Protein AF-A0A5J6C2X4-F1 (afdb_monomer_lite)

InterPro domains:
  IPR000210 BTB/POZ domain [SM00225] (126-228)
  IPR003131 Potassium channel tetramerisation-type BTB domain [PF02214] (128-214)
  IPR006652 Kelch repeat type 1 [PF01344] (221-253)
  IPR006652 Kelch repeat type 1 [PF01344] (257-300)
  IPR006652 Kelch repeat type 1 [PF01344] (303-326)
  IPR006652 Kelch repeat type 1 [SM00612] (220-266)
  IPR006652 Kelch repeat type 1 [SM00612] (267-314)
  IPR011333 SKP1/BTB/POZ domain superfamily [G3DSA:3.30.710.10] (114-203)
  IPR011333 SKP1/BTB/POZ domain superfamily [SSF54695] (126-224)
  IPR015915 Kelch-type beta-propeller [G3DSA:2.120.10.80] (204-328)
  IPR015915 Kelch-type beta-propeller [SSF117281] (221-325)
  IPR045068 BTB/POZ domain-containing adapter for CUL3-mediated RhoA degradation protein 1-3 [PTHR11145] (123-216)

Sequence (328 aa):
TFINWLKKTQMNFIREKDKLFKDKKELEMERVRLYKELENRKNIEEQKLHDERKKLDIDISNGYKQIKKEKEEHRKRFDEERLRFLQEIDKIKLVLYLEKEKYYQEYKNFENDKKKIVDANIATETMIDINVGGAIFETSRHTLTQQKDSFIEKLLSGRHHVTRDKQGRIFLDRDSELFRIILNFLRNPLTIPIPKDLSESEALLKEAEFYGIKFLPFPLVFCIGGFDGVEYLNSMELLDISQQCWRMCTPMSTKKAYFGSAVLNNFLYVFGGNNYDYKALFETEVYDRLRDVWYVSSNLNIPRRNNCGVTSNGRIYCIGGYDGSSII

Radius of gyration: 47.33 Å; chains: 1; bounding box: 97×38×158 Å

Structure (mmCIF, N/CA/C/O backbone):
data_AF-A0A5J6C2X4-F1
#
_entry.id   AF-A0A5J6C2X4-F1
#
loop_
_atom_site.group_PDB
_atom_site.id
_atom_site.type_symbol
_atom_site.label_atom_id
_atom_site.label_alt_id
_atom_site.label_comp_id
_atom_site.label_asym_id
_atom_site.label_entity_id
_atom_site.label_seq_id
_atom_site.pdbx_PDB_ins_code
_atom_site.Cartn_x
_atom_site.Cartn_y
_atom_site.Cartn_z
_atom_site.occupancy
_atom_site.B_iso_or_equiv
_atom_site.auth_seq_id
_atom_site.auth_comp_id
_atom_site.auth_asym_id
_atom_site.auth_atom_id
_atom_site.pdbx_PDB_model_num
ATOM 1 N N . THR A 1 1 ? 58.493 6.123 -116.419 1.00 67.12 1 THR A N 1
ATOM 2 C CA . THR A 1 1 ? 58.871 4.737 -116.062 1.00 67.12 1 THR A CA 1
ATOM 3 C C . THR A 1 1 ? 58.608 4.498 -114.588 1.00 67.12 1 THR A C 1
ATOM 5 O O . THR A 1 1 ? 58.842 5.395 -113.784 1.00 67.12 1 THR A O 1
ATOM 8 N N . PHE A 1 2 ? 58.130 3.300 -114.237 1.00 67.38 2 PHE A N 1
ATOM 9 C CA . PHE A 1 2 ? 57.905 2.819 -112.861 1.00 67.38 2 PHE A CA 1
ATOM 10 C C . PHE A 1 2 ? 59.066 3.161 -111.900 1.00 67.38 2 PHE A C 1
ATOM 12 O O . PHE A 1 2 ? 58.844 3.550 -110.759 1.00 67.38 2 PHE A O 1
ATOM 19 N N . ILE A 1 3 ? 60.299 3.170 -112.416 1.00 71.38 3 ILE A N 1
ATOM 20 C CA . ILE A 1 3 ? 61.538 3.529 -111.709 1.00 71.38 3 ILE A CA 1
ATOM 21 C C . ILE A 1 3 ? 61.532 4.959 -111.126 1.00 71.38 3 ILE A C 1
ATOM 23 O O . ILE A 1 3 ? 61.992 5.157 -110.004 1.00 71.38 3 ILE A O 1
ATOM 27 N N . ASN A 1 4 ? 61.001 5.965 -111.834 1.00 70.31 4 ASN A N 1
ATOM 28 C CA . ASN A 1 4 ? 60.957 7.345 -111.316 1.00 70.31 4 ASN A CA 1
ATOM 29 C C . ASN A 1 4 ? 59.896 7.526 -110.222 1.00 70.31 4 ASN A C 1
ATOM 31 O O . ASN A 1 4 ? 60.120 8.278 -109.273 1.00 70.31 4 ASN A O 1
ATOM 35 N N . TRP A 1 5 ? 58.765 6.821 -110.325 1.00 79.00 5 TRP A N 1
ATOM 36 C CA . TRP A 1 5 ? 57.760 6.790 -109.261 1.00 79.00 5 TRP A CA 1
ATOM 37 C C . TRP A 1 5 ? 58.326 6.104 -108.011 1.00 79.00 5 TRP A C 1
ATOM 39 O O . TRP A 1 5 ? 58.256 6.672 -106.927 1.00 79.00 5 TRP A O 1
ATOM 49 N N . LEU A 1 6 ? 59.011 4.967 -108.178 1.00 76.94 6 LEU A N 1
ATOM 50 C CA . LEU A 1 6 ? 59.630 4.219 -107.081 1.00 76.94 6 LEU A CA 1
ATOM 51 C C . LEU A 1 6 ? 60.682 5.050 -106.322 1.00 76.94 6 LEU A C 1
ATOM 53 O O . LEU A 1 6 ? 60.666 5.082 -105.095 1.00 76.94 6 LEU A O 1
ATOM 57 N N . LYS A 1 7 ? 61.533 5.805 -107.035 1.00 77.25 7 LYS A N 1
ATOM 58 C CA . LYS A 1 7 ? 62.512 6.727 -106.424 1.00 77.25 7 LYS A CA 1
ATOM 59 C C . LYS A 1 7 ? 61.855 7.874 -105.649 1.00 77.25 7 LYS A C 1
ATOM 61 O O . LYS A 1 7 ? 62.322 8.225 -104.567 1.00 77.25 7 LYS A O 1
ATOM 66 N N . LYS A 1 8 ? 60.773 8.460 -106.176 1.00 80.44 8 LYS A N 1
ATOM 67 C CA . LYS A 1 8 ? 60.036 9.546 -105.503 1.00 80.44 8 LYS A CA 1
ATOM 68 C C . LYS A 1 8 ? 59.324 9.040 -104.246 1.00 80.44 8 LYS A C 1
ATOM 70 O O . LYS A 1 8 ? 59.396 9.686 -103.204 1.00 80.44 8 LYS A O 1
ATOM 75 N N . THR A 1 9 ? 58.707 7.865 -104.326 1.00 80.06 9 THR A N 1
ATOM 76 C CA . THR A 1 9 ? 58.068 7.194 -103.189 1.00 80.06 9 THR A CA 1
ATOM 77 C C . THR A 1 9 ? 59.098 6.813 -102.121 1.00 80.06 9 THR A C 1
ATOM 79 O O . THR A 1 9 ? 58.885 7.094 -100.946 1.00 80.06 9 THR A O 1
ATOM 82 N N . GLN A 1 10 ? 60.264 6.286 -102.511 1.00 82.06 10 GLN A N 1
ATOM 83 C CA . GLN A 1 10 ? 61.369 5.998 -101.590 1.00 82.06 10 GLN A CA 1
ATOM 84 C C . GLN A 1 10 ? 61.892 7.265 -100.892 1.00 82.06 10 GLN A C 1
ATOM 86 O O . GLN A 1 10 ? 62.099 7.251 -99.682 1.00 82.06 10 GLN A O 1
ATOM 91 N N . MET A 1 11 ? 62.060 8.380 -101.615 1.00 81.75 11 MET A N 1
ATOM 92 C CA . MET A 1 11 ? 62.446 9.656 -100.997 1.00 81.75 11 MET A CA 1
ATOM 93 C C . MET A 1 11 ? 61.382 10.206 -100.039 1.00 81.75 11 MET A C 1
ATOM 95 O O . MET A 1 11 ? 61.740 10.766 -99.004 1.00 81.75 11 MET A O 1
ATOM 99 N N . ASN A 1 12 ? 60.094 10.038 -100.348 1.00 84.62 12 ASN A N 1
ATOM 100 C CA . ASN A 1 12 ? 59.015 10.418 -99.436 1.00 84.62 12 ASN A CA 1
ATOM 101 C C . ASN A 1 12 ? 59.045 9.580 -98.153 1.00 84.62 12 ASN A C 1
ATOM 103 O O . ASN A 1 12 ? 59.009 10.160 -97.072 1.00 84.62 12 ASN A O 1
ATOM 107 N N . PHE A 1 13 ? 59.218 8.257 -98.255 1.00 86.19 13 PHE A N 1
ATOM 108 C CA . PHE A 1 13 ? 59.362 7.390 -97.082 1.00 86.19 13 PHE A CA 1
ATOM 109 C C . PHE A 1 13 ? 60.584 7.747 -96.231 1.00 86.19 13 PHE A C 1
ATOM 111 O O . PHE A 1 13 ? 60.502 7.716 -95.008 1.00 86.19 13 PHE A O 1
ATOM 118 N N . ILE A 1 14 ? 61.710 8.124 -96.847 1.00 84.38 14 ILE A N 1
ATOM 119 C CA . ILE A 1 14 ? 62.897 8.580 -96.107 1.00 84.38 14 ILE A CA 1
ATOM 120 C C . ILE A 1 14 ? 62.594 9.878 -95.346 1.00 84.38 14 ILE A C 1
ATOM 122 O O . ILE A 1 14 ? 62.869 9.952 -94.153 1.00 84.38 14 ILE A O 1
ATOM 126 N N . ARG A 1 15 ? 61.965 10.869 -95.992 1.00 84.62 15 ARG A N 1
ATOM 127 C CA . ARG A 1 15 ? 61.579 12.130 -95.330 1.00 84.62 15 ARG A CA 1
ATOM 128 C C . ARG A 1 15 ? 60.589 11.915 -94.191 1.00 84.62 15 ARG A C 1
ATOM 130 O O . ARG A 1 15 ? 60.702 12.559 -93.154 1.00 84.62 15 ARG A O 1
ATOM 137 N N . GLU A 1 16 ? 59.620 11.030 -94.385 1.00 88.56 16 GLU A N 1
ATOM 138 C CA . GLU A 1 16 ? 58.618 10.702 -93.374 1.00 88.56 16 GLU A CA 1
ATOM 139 C C . GLU A 1 16 ? 59.245 9.956 -92.192 1.00 88.56 16 GLU A C 1
ATOM 141 O O . GLU A 1 16 ? 58.986 10.299 -91.041 1.00 88.56 16 GLU A O 1
ATOM 146 N N . LYS A 1 17 ? 60.169 9.025 -92.462 1.00 88.56 17 LYS A N 1
ATOM 147 C CA . LYS A 1 17 ? 60.978 8.359 -91.436 1.00 88.56 17 LYS A CA 1
ATOM 148 C C . LYS A 1 17 ? 61.794 9.369 -90.625 1.00 88.56 17 LYS A C 1
ATOM 150 O O . LYS A 1 17 ? 61.779 9.314 -89.399 1.00 88.56 17 LYS A O 1
ATOM 155 N N . ASP A 1 18 ? 62.481 10.298 -91.286 1.00 88.75 18 ASP A N 1
ATOM 156 C CA . ASP A 1 18 ? 63.312 11.306 -90.615 1.00 88.75 18 ASP A CA 1
ATOM 157 C C . ASP A 1 18 ? 62.466 12.282 -89.781 1.00 88.75 18 ASP A C 1
ATOM 159 O O . ASP A 1 18 ? 62.856 12.646 -88.669 1.00 88.75 18 ASP A O 1
ATOM 163 N N . LYS A 1 19 ? 61.269 12.643 -90.267 1.00 92.06 19 LYS A N 1
ATOM 164 C CA . LYS A 1 19 ? 60.287 13.416 -89.496 1.00 92.06 19 LYS A CA 1
ATOM 165 C C . LYS A 1 19 ? 59.840 12.655 -88.245 1.00 92.06 19 LYS A C 1
ATOM 167 O O . LYS A 1 19 ? 59.931 13.200 -87.153 1.00 92.06 19 LYS A O 1
ATOM 172 N N . LEU A 1 20 ? 59.456 11.384 -88.378 1.00 91.31 20 LEU A N 1
ATOM 173 C CA . LEU A 1 20 ? 59.056 10.546 -87.242 1.00 91.31 20 LEU A CA 1
ATOM 174 C C . LEU A 1 20 ? 60.180 10.379 -86.207 1.00 91.31 20 LEU A C 1
ATOM 176 O O . LEU A 1 20 ? 59.912 10.371 -85.008 1.00 91.31 20 LEU A O 1
ATOM 180 N N . PHE A 1 21 ? 61.441 10.277 -86.639 1.00 91.44 21 PHE A N 1
ATOM 181 C CA . PHE A 1 21 ? 62.584 10.251 -85.721 1.00 91.44 21 PHE A CA 1
ATOM 182 C C . PHE A 1 21 ? 62.740 11.559 -84.942 1.00 91.44 21 PHE A C 1
ATOM 184 O O . PHE A 1 21 ? 63.044 11.523 -83.746 1.00 91.44 21 PHE A O 1
ATOM 191 N N . LYS A 1 22 ? 62.527 12.704 -85.598 1.00 91.38 22 LYS A N 1
ATOM 192 C CA . LYS A 1 22 ? 62.561 14.014 -84.944 1.00 91.38 22 LYS A CA 1
ATOM 193 C C . LYS A 1 22 ? 61.412 14.162 -83.943 1.00 91.38 22 LYS A C 1
ATOM 195 O O . LYS A 1 22 ? 61.678 14.479 -82.786 1.00 91.38 22 LYS A O 1
ATOM 200 N N . ASP A 1 23 ? 60.190 13.829 -84.353 1.00 92.56 23 ASP A N 1
ATOM 201 C CA . ASP A 1 23 ? 58.991 13.900 -83.510 1.00 92.56 23 ASP A CA 1
ATOM 202 C C . ASP A 1 23 ? 59.123 12.973 -82.286 1.00 92.56 23 ASP A C 1
ATOM 204 O O . ASP A 1 23 ? 58.846 13.376 -81.158 1.00 92.56 23 ASP A O 1
ATOM 208 N N . LYS A 1 24 ? 59.648 11.749 -82.465 1.00 92.69 24 LYS A N 1
ATOM 209 C CA . LYS A 1 24 ? 59.939 10.830 -81.351 1.00 92.69 24 LYS A CA 1
ATOM 210 C C . LYS A 1 24 ? 60.921 11.439 -80.348 1.00 92.69 24 LYS A C 1
ATOM 212 O O . LYS A 1 24 ? 60.721 11.307 -79.142 1.00 92.69 24 LYS A O 1
ATOM 217 N N . LYS A 1 25 ? 61.984 12.089 -80.831 1.00 92.88 25 LYS A N 1
ATOM 218 C CA . LYS A 1 25 ? 62.995 12.717 -79.970 1.00 92.88 25 LYS A CA 1
ATOM 219 C C . LYS A 1 25 ? 62.411 13.904 -79.199 1.00 92.88 25 LYS A C 1
ATOM 221 O O . LYS A 1 25 ? 62.726 14.073 -78.024 1.00 92.88 25 LYS A O 1
ATOM 226 N N . GLU A 1 26 ? 61.563 14.706 -79.838 1.00 92.25 26 GLU A N 1
ATOM 227 C CA . GLU A 1 26 ? 60.849 15.812 -79.187 1.00 92.25 26 GLU A CA 1
ATOM 228 C C . GLU A 1 26 ? 59.895 15.299 -78.101 1.00 92.25 26 GLU A C 1
ATOM 230 O O . GLU A 1 26 ? 59.978 15.759 -76.962 1.00 92.25 26 GLU A O 1
ATOM 235 N N . LEU A 1 27 ? 59.102 14.263 -78.395 1.00 93.50 27 LEU A N 1
ATOM 236 C CA . LEU A 1 27 ? 58.224 13.617 -77.415 1.00 93.50 27 LEU A CA 1
ATOM 237 C C . LEU A 1 27 ? 58.997 12.990 -76.246 1.00 93.50 27 LEU A C 1
ATOM 239 O O . LEU A 1 27 ? 58.546 13.056 -75.104 1.00 93.50 27 LEU A O 1
ATOM 243 N N . GLU A 1 28 ? 60.168 12.392 -76.485 1.00 92.81 28 GLU A N 1
ATOM 244 C CA . GLU A 1 28 ? 61.019 11.875 -75.405 1.00 92.81 28 GLU A CA 1
ATOM 245 C C . GLU A 1 28 ? 61.548 12.997 -74.502 1.00 92.81 28 GLU A C 1
ATOM 247 O O . GLU A 1 28 ? 61.537 12.843 -73.278 1.00 92.81 28 GLU A O 1
ATOM 252 N N . MET A 1 29 ? 61.964 14.133 -75.074 1.00 92.50 29 MET A N 1
ATOM 253 C CA . MET A 1 29 ? 62.395 15.303 -74.300 1.00 92.50 29 MET A CA 1
ATOM 254 C C . MET A 1 29 ? 61.241 15.904 -73.488 1.00 92.50 29 MET A C 1
ATOM 256 O O . MET A 1 29 ? 61.418 16.225 -72.310 1.00 92.50 29 MET A O 1
ATOM 260 N N . GLU A 1 30 ? 60.054 16.010 -74.082 1.00 93.56 30 GLU A N 1
ATOM 261 C CA . GLU A 1 30 ? 58.855 16.510 -73.409 1.00 93.56 30 GLU A CA 1
ATOM 262 C C . GLU A 1 30 ? 58.399 15.571 -72.287 1.00 93.56 30 GLU A C 1
ATOM 264 O O . GLU A 1 30 ? 58.134 16.023 -71.172 1.00 93.56 30 GLU A O 1
ATOM 269 N N . ARG A 1 31 ? 58.429 14.254 -72.521 1.00 93.81 31 ARG A N 1
ATOM 270 C CA . ARG A 1 31 ? 58.161 13.240 -71.495 1.00 93.81 31 ARG A CA 1
ATOM 271 C C . ARG A 1 31 ? 59.090 13.412 -70.293 1.00 93.81 31 ARG A C 1
ATOM 273 O O . ARG A 1 31 ? 58.616 13.449 -69.162 1.00 93.81 31 ARG A O 1
ATOM 280 N N . VAL A 1 32 ? 60.401 13.541 -70.518 1.00 94.19 32 VAL A N 1
ATOM 281 C CA . VAL A 1 32 ? 61.386 13.738 -69.434 1.00 94.19 32 VAL A CA 1
ATOM 282 C C . VAL A 1 32 ? 61.120 15.035 -68.667 1.00 94.19 32 VAL A C 1
ATOM 284 O O . VAL A 1 32 ? 61.192 15.048 -67.436 1.00 94.19 32 VAL A O 1
ATOM 287 N N . ARG A 1 33 ? 60.769 16.118 -69.369 1.00 94.81 33 ARG A N 1
ATOM 288 C CA . ARG A 1 33 ? 60.413 17.394 -68.740 1.00 94.81 33 ARG A CA 1
ATOM 289 C C . ARG A 1 33 ? 59.172 17.265 -67.853 1.00 94.81 33 ARG A C 1
ATOM 291 O O . ARG A 1 33 ? 59.220 17.679 -66.697 1.00 94.81 33 ARG A O 1
ATOM 298 N N . LEU A 1 34 ? 58.103 16.653 -68.363 1.00 93.69 34 LEU A N 1
ATOM 299 C CA . LEU A 1 34 ? 56.852 16.456 -67.627 1.00 93.69 34 LEU A CA 1
ATOM 300 C C . LEU A 1 34 ? 57.044 15.577 -66.388 1.00 93.69 34 LEU A C 1
ATOM 302 O O . LEU A 1 34 ? 56.520 15.911 -65.327 1.00 93.69 34 LEU A O 1
ATOM 306 N N . TYR A 1 35 ? 57.839 14.505 -66.482 1.00 93.44 35 TYR A N 1
ATOM 307 C CA . TYR A 1 35 ? 58.184 13.690 -65.311 1.00 93.44 35 TYR A CA 1
ATOM 308 C C . TYR A 1 35 ? 58.897 14.513 -64.239 1.00 93.44 35 TYR A C 1
ATOM 310 O O . TYR A 1 35 ? 58.521 14.447 -63.072 1.00 93.44 35 TYR A O 1
ATOM 318 N N . LYS A 1 36 ? 59.866 15.348 -64.627 1.00 94.00 36 LYS A N 1
ATOM 319 C CA . LYS A 1 36 ? 60.584 16.212 -63.681 1.00 94.00 36 LYS A CA 1
ATOM 320 C C . LYS A 1 36 ? 59.663 17.248 -63.024 1.00 94.00 36 LYS A C 1
ATOM 322 O O . LYS A 1 36 ? 59.795 17.529 -61.836 1.00 94.00 36 LYS A O 1
ATOM 327 N N . GLU A 1 37 ? 58.715 17.806 -63.774 1.00 94.12 37 GLU A N 1
ATOM 328 C CA . GLU A 1 37 ? 57.710 18.733 -63.237 1.00 94.12 37 GLU A CA 1
ATOM 329 C C . GLU A 1 37 ? 56.707 18.045 -62.296 1.00 94.12 37 GLU A C 1
ATOM 331 O O . GLU A 1 37 ? 56.281 18.650 -61.310 1.00 94.12 37 GLU A O 1
ATOM 336 N N . LEU A 1 38 ? 56.323 16.796 -62.576 1.00 93.81 38 LEU A N 1
ATOM 337 C CA . LEU A 1 38 ? 55.477 15.989 -61.690 1.00 93.81 38 LEU A CA 1
ATOM 338 C C . LEU A 1 38 ? 56.204 15.623 -60.394 1.00 93.81 38 LEU A C 1
ATOM 340 O O . LEU A 1 38 ? 55.637 15.795 -59.320 1.00 93.81 38 LEU A O 1
ATOM 344 N N . GLU A 1 39 ? 57.461 15.191 -60.485 1.00 93.50 39 GLU A N 1
ATOM 345 C CA . GLU A 1 39 ? 58.305 14.870 -59.329 1.00 93.50 39 GLU A CA 1
ATOM 346 C C . GLU A 1 39 ? 58.482 16.092 -58.416 1.00 93.50 39 GLU A C 1
ATOM 348 O O . GLU A 1 39 ? 58.275 16.014 -57.207 1.00 93.50 39 GLU A O 1
ATOM 353 N N . ASN A 1 40 ? 58.760 17.262 -58.999 1.00 93.94 40 ASN A N 1
ATOM 354 C CA . ASN A 1 40 ? 58.865 18.507 -58.240 1.00 93.94 40 ASN A CA 1
ATOM 355 C C . ASN A 1 40 ? 57.545 18.883 -57.553 1.00 93.94 40 ASN A C 1
ATOM 357 O O . ASN A 1 40 ? 57.557 19.281 -56.390 1.00 93.94 40 ASN A O 1
ATOM 361 N N . ARG A 1 41 ? 56.405 18.755 -58.248 1.00 93.88 41 ARG A N 1
ATOM 362 C CA . ARG A 1 41 ? 55.085 19.026 -57.654 1.00 93.88 41 ARG A CA 1
ATOM 363 C C . ARG A 1 41 ? 54.784 18.082 -56.497 1.00 93.88 41 ARG A C 1
ATOM 365 O O . ARG A 1 41 ? 54.386 18.558 -55.438 1.00 93.88 41 ARG A O 1
ATOM 372 N N . LYS A 1 42 ? 55.044 16.787 -56.682 1.00 94.62 42 LYS A N 1
ATOM 373 C CA . LYS A 1 42 ? 54.884 15.768 -55.643 1.00 94.62 42 LYS A CA 1
ATOM 374 C C . LYS A 1 42 ? 55.718 16.107 -54.404 1.00 94.62 42 LYS A C 1
ATOM 376 O O . LYS A 1 42 ? 55.172 16.141 -53.310 1.00 94.62 42 LYS A O 1
ATOM 381 N N . ASN A 1 43 ? 56.996 16.445 -54.577 1.00 93.38 43 ASN A N 1
ATOM 382 C CA . ASN A 1 43 ? 57.878 16.793 -53.458 1.00 93.38 43 ASN A CA 1
ATOM 383 C C . ASN A 1 43 ? 57.404 18.046 -52.700 1.00 93.38 43 ASN A C 1
ATOM 385 O O . ASN A 1 43 ? 57.480 18.100 -51.474 1.00 93.38 43 ASN A O 1
ATOM 389 N N . ILE A 1 44 ? 56.886 19.055 -53.412 1.00 94.62 44 ILE A N 1
ATOM 390 C CA . ILE A 1 44 ? 56.317 20.260 -52.786 1.00 94.62 44 ILE A CA 1
ATOM 391 C C . ILE A 1 44 ? 55.063 19.913 -51.974 1.00 94.62 44 ILE A C 1
ATOM 393 O O . ILE A 1 44 ? 54.872 20.439 -50.879 1.00 94.62 44 ILE A O 1
ATOM 397 N N . GLU A 1 45 ? 54.195 19.056 -52.505 1.00 93.31 45 GLU A N 1
ATOM 398 C CA . GLU A 1 45 ? 52.955 18.651 -51.840 1.00 93.31 45 GLU A CA 1
ATOM 399 C C . GLU A 1 45 ? 53.223 17.769 -50.612 1.00 93.31 45 GLU A C 1
ATOM 401 O O . GLU A 1 45 ? 52.645 18.004 -49.551 1.00 93.31 45 GLU A O 1
ATOM 406 N N . GLU A 1 46 ? 54.176 16.838 -50.706 1.00 92.19 46 GLU A N 1
ATOM 407 C CA . GLU A 1 46 ? 54.646 16.041 -49.568 1.00 92.19 46 GLU A CA 1
ATOM 408 C C . GLU A 1 46 ? 55.216 16.924 -48.452 1.00 92.19 46 GLU A C 1
ATOM 410 O O . GLU A 1 46 ? 54.884 16.721 -47.282 1.00 92.19 46 GLU A O 1
ATOM 415 N N . GLN A 1 47 ? 56.009 17.947 -48.794 1.00 93.88 47 GLN A N 1
ATOM 416 C CA . GLN A 1 47 ? 56.547 18.879 -47.804 1.00 93.88 47 GLN A CA 1
ATOM 417 C C . GLN A 1 47 ? 55.439 19.681 -47.107 1.00 93.88 47 GLN A C 1
ATOM 419 O O . GLN A 1 47 ? 55.462 19.821 -45.885 1.00 93.88 47 GLN A O 1
ATOM 424 N N . LYS A 1 48 ? 54.435 20.156 -47.857 1.00 94.75 48 LYS A N 1
ATOM 425 C CA . LYS A 1 48 ? 53.275 20.856 -47.281 1.00 94.75 48 LYS A CA 1
ATOM 426 C C . LYS A 1 48 ? 52.499 19.967 -46.313 1.00 94.75 48 LYS A C 1
ATOM 428 O O . LYS A 1 48 ? 52.209 20.397 -45.200 1.00 94.75 48 LYS A O 1
ATOM 433 N N . LEU A 1 49 ? 52.212 18.725 -46.708 1.00 92.50 49 LEU A N 1
ATOM 434 C CA . LEU A 1 49 ? 51.520 17.757 -45.853 1.00 92.50 49 LEU A CA 1
ATOM 435 C C . LEU A 1 49 ? 52.313 17.452 -44.577 1.00 92.50 49 LEU A C 1
ATOM 437 O O . LEU A 1 49 ? 51.728 17.287 -43.507 1.00 92.50 49 LEU A O 1
ATOM 441 N N . HIS A 1 50 ? 53.642 17.382 -44.668 1.00 94.31 50 HIS A N 1
ATOM 442 C CA . HIS A 1 50 ? 54.506 17.180 -43.506 1.00 94.31 50 HIS A CA 1
ATOM 443 C C . HIS A 1 50 ? 54.441 18.350 -42.521 1.00 94.31 50 HIS A C 1
ATOM 445 O O . HIS A 1 50 ? 54.321 18.141 -41.312 1.00 94.31 50 HIS A O 1
ATOM 451 N N . ASP A 1 51 ? 54.478 19.581 -43.028 1.00 93.44 51 ASP A N 1
ATOM 452 C CA . ASP A 1 51 ? 54.414 20.781 -42.194 1.00 93.44 51 ASP A CA 1
ATOM 453 C C . ASP A 1 51 ? 53.018 20.966 -41.563 1.00 93.44 51 ASP A C 1
ATOM 455 O O . ASP A 1 51 ? 52.916 21.328 -40.387 1.00 93.44 51 ASP A O 1
ATOM 459 N N . GLU A 1 52 ? 51.942 20.624 -42.282 1.00 94.25 52 GLU A N 1
ATOM 460 C CA . GLU A 1 52 ? 50.577 20.590 -41.736 1.00 94.25 52 GLU A CA 1
ATOM 461 C C . GLU A 1 52 ? 50.421 19.552 -40.620 1.00 94.25 52 GLU A C 1
ATOM 463 O O . GLU A 1 52 ? 49.868 19.867 -39.564 1.00 94.25 52 GLU A O 1
ATOM 468 N N . ARG A 1 53 ? 50.953 18.335 -40.805 1.00 92.25 53 ARG A N 1
ATOM 469 C CA . ARG A 1 53 ? 50.930 17.287 -39.770 1.00 92.25 53 ARG A CA 1
ATOM 470 C C . ARG A 1 53 ? 51.649 17.727 -38.502 1.00 92.25 53 ARG A C 1
ATOM 472 O O . ARG A 1 53 ? 51.087 17.606 -37.419 1.00 92.25 53 ARG A O 1
ATOM 479 N N . LYS A 1 54 ? 52.843 18.314 -38.631 1.00 93.81 54 LYS A N 1
ATOM 480 C CA . LYS A 1 54 ? 53.581 18.856 -37.478 1.00 93.81 54 LYS A CA 1
ATOM 481 C C . LYS A 1 54 ? 52.778 19.906 -36.721 1.00 93.81 54 LYS A C 1
ATOM 483 O O . LYS A 1 54 ? 52.798 19.920 -35.493 1.00 93.81 54 LYS A O 1
ATOM 488 N N . LYS A 1 55 ? 52.091 20.796 -37.441 1.00 93.69 55 LYS A N 1
ATOM 489 C CA . LYS A 1 55 ? 51.250 21.821 -36.820 1.00 93.69 55 LYS A CA 1
ATOM 490 C C . LYS A 1 55 ? 50.082 21.186 -36.061 1.00 93.69 55 LYS A C 1
ATOM 492 O O . LYS A 1 55 ? 49.854 21.533 -34.906 1.00 93.69 55 LYS A O 1
ATOM 497 N N . LEU A 1 56 ? 49.413 20.210 -36.674 1.00 92.25 56 LEU A N 1
ATOM 498 C CA . LEU A 1 56 ? 48.306 19.489 -36.052 1.00 92.25 56 LEU A CA 1
ATOM 499 C C . LEU A 1 56 ? 48.746 18.727 -34.791 1.00 92.25 56 LEU A C 1
ATOM 501 O O . LEU A 1 56 ? 48.054 18.778 -33.779 1.00 92.25 56 LEU A O 1
ATOM 505 N N . ASP A 1 57 ? 49.913 18.082 -34.813 1.00 91.81 57 ASP A N 1
ATOM 506 C CA . ASP A 1 57 ? 50.459 17.371 -33.649 1.00 91.81 57 ASP A CA 1
ATOM 507 C C . ASP A 1 57 ? 50.728 18.317 -32.468 1.00 91.81 57 ASP A C 1
ATOM 509 O O . ASP A 1 57 ? 50.468 17.977 -31.308 1.00 91.81 57 ASP A O 1
ATOM 513 N N . ILE A 1 58 ? 51.216 19.529 -32.750 1.00 94.12 58 ILE A N 1
ATOM 514 C CA . ILE A 1 58 ? 51.419 20.571 -31.735 1.00 94.12 58 ILE A CA 1
ATOM 515 C C . ILE A 1 58 ? 50.072 21.017 -31.154 1.00 94.12 58 ILE A C 1
ATOM 517 O O . ILE A 1 58 ? 49.935 21.094 -29.929 1.00 94.12 58 ILE A O 1
ATOM 521 N N . ASP A 1 59 ? 49.075 21.263 -32.004 1.00 92.50 59 ASP A N 1
ATOM 522 C CA . ASP A 1 59 ? 47.740 21.690 -31.578 1.00 92.50 59 ASP A CA 1
ATOM 523 C C . ASP A 1 59 ? 47.049 20.612 -30.726 1.00 92.50 59 ASP A C 1
ATOM 525 O O . ASP A 1 59 ? 46.520 20.915 -29.653 1.00 92.50 59 ASP A O 1
ATOM 529 N N . ILE A 1 60 ? 47.141 19.337 -31.125 1.00 90.56 60 ILE A N 1
ATOM 530 C CA . ILE A 1 60 ? 46.635 18.192 -30.351 1.00 90.56 60 ILE A CA 1
ATOM 531 C C . ILE A 1 60 ? 47.348 18.093 -28.996 1.00 90.56 60 ILE A C 1
ATOM 533 O O . ILE A 1 60 ? 46.696 17.931 -27.962 1.00 90.56 60 ILE A O 1
ATOM 537 N N . SER A 1 61 ? 48.677 18.221 -28.972 1.00 93.00 61 SER A N 1
ATOM 538 C CA . SER A 1 61 ? 49.470 18.172 -27.735 1.00 93.00 61 SER A CA 1
ATOM 539 C C . SER A 1 61 ? 49.085 19.290 -26.762 1.00 93.00 61 SER A C 1
ATOM 541 O O . SER A 1 61 ? 48.923 19.056 -25.559 1.00 93.00 61 SER A O 1
ATOM 543 N N . ASN A 1 62 ? 48.874 20.502 -27.276 1.00 92.50 62 ASN A N 1
ATOM 544 C CA . ASN A 1 62 ? 48.433 21.643 -26.479 1.00 92.50 62 ASN A CA 1
ATOM 545 C C . ASN A 1 62 ? 46.997 21.460 -25.969 1.00 92.50 62 ASN A C 1
ATOM 547 O O . ASN A 1 62 ? 46.748 21.670 -24.780 1.00 92.50 62 ASN A O 1
ATOM 551 N N . GLY A 1 63 ? 46.081 20.986 -26.819 1.00 91.69 63 GLY A N 1
ATOM 552 C CA . GLY A 1 63 ? 44.708 20.658 -26.427 1.00 91.69 63 GLY A CA 1
ATOM 553 C C . GLY A 1 63 ? 44.657 19.601 -25.321 1.00 91.69 63 GLY A C 1
ATOM 554 O O . GLY A 1 63 ? 43.961 19.774 -24.321 1.00 91.69 63 GLY A O 1
ATOM 555 N N . TYR A 1 64 ? 45.472 18.549 -25.428 1.00 89.81 64 TYR A N 1
ATOM 556 C CA . TYR A 1 64 ? 45.564 17.512 -24.400 1.00 89.81 64 TYR A CA 1
ATOM 557 C C . TYR A 1 64 ? 46.072 18.056 -23.055 1.00 89.81 64 TYR A C 1
ATOM 559 O O . TYR A 1 64 ? 45.536 17.705 -22.000 1.00 89.81 64 TYR A O 1
ATOM 567 N N . LYS A 1 65 ? 47.074 18.948 -23.066 1.00 92.19 65 LYS A N 1
ATOM 568 C CA . LYS A 1 65 ? 47.570 19.607 -21.843 1.00 92.19 65 LYS A CA 1
ATOM 569 C C . LYS A 1 65 ? 46.495 20.473 -21.184 1.00 92.19 65 LYS A C 1
ATOM 571 O O . LYS A 1 65 ? 46.357 20.418 -19.962 1.00 92.19 65 LYS A O 1
ATOM 576 N N . GLN A 1 66 ? 45.729 21.223 -21.976 1.00 91.56 66 GLN A N 1
ATOM 577 C CA . GLN A 1 66 ? 44.646 22.071 -21.478 1.00 91.56 66 GLN A CA 1
ATOM 578 C C . GLN A 1 66 ? 43.537 21.235 -20.825 1.00 91.56 66 GLN A C 1
ATOM 580 O O . GLN A 1 66 ? 43.210 21.457 -19.660 1.00 91.56 66 GLN A O 1
ATOM 585 N N . ILE A 1 67 ? 43.049 20.197 -21.515 1.00 89.69 67 ILE A N 1
ATOM 586 C CA . ILE A 1 67 ? 42.020 19.285 -20.988 1.00 89.69 67 ILE A CA 1
ATOM 587 C C . ILE A 1 67 ? 42.494 18.610 -19.696 1.00 89.69 67 ILE A C 1
ATOM 589 O O . ILE A 1 67 ? 41.731 18.471 -18.736 1.00 89.69 67 ILE A O 1
ATOM 593 N N . LYS A 1 68 ? 43.765 18.191 -19.636 1.00 91.00 68 LYS A N 1
ATOM 594 C CA . LYS A 1 68 ? 44.331 17.575 -18.431 1.00 91.00 68 LYS A CA 1
ATOM 595 C C . LYS A 1 68 ? 44.309 18.541 -17.243 1.00 91.00 68 LYS A C 1
ATOM 597 O O . LYS A 1 68 ? 43.918 18.126 -16.153 1.00 91.00 68 LYS A O 1
ATOM 602 N N . LYS A 1 69 ? 44.682 19.807 -17.461 1.00 92.81 69 LYS A N 1
ATOM 603 C CA . LYS A 1 69 ? 44.666 20.854 -16.432 1.00 92.81 69 LYS A CA 1
ATOM 604 C C . LYS A 1 69 ? 43.243 21.142 -15.945 1.00 92.81 69 LYS A C 1
ATOM 606 O O . LYS A 1 69 ? 43.000 21.109 -14.742 1.00 92.81 69 LYS A O 1
ATOM 611 N N . GLU A 1 70 ? 42.294 21.326 -16.859 1.00 90.19 70 GLU A N 1
ATOM 612 C CA . GLU A 1 70 ? 40.884 21.571 -16.521 1.00 90.19 70 GLU A CA 1
ATOM 613 C C . GLU A 1 70 ? 40.275 20.413 -15.723 1.00 90.19 70 GLU A C 1
ATOM 615 O O . GLU A 1 70 ? 39.603 20.630 -14.714 1.00 90.19 70 GLU A O 1
ATOM 620 N N . LYS A 1 71 ? 40.569 19.165 -16.107 1.00 90.31 71 LYS A N 1
ATOM 621 C CA . LYS A 1 71 ? 40.101 17.970 -15.390 1.00 90.31 71 LYS A CA 1
ATOM 622 C C . LYS A 1 71 ? 40.669 17.870 -13.972 1.00 90.31 71 LYS A C 1
ATOM 624 O O . LYS A 1 71 ? 40.034 17.287 -13.092 1.00 90.31 71 LYS A O 1
ATOM 629 N N . GLU A 1 72 ? 41.879 18.371 -13.748 1.00 91.56 72 GLU A N 1
ATOM 630 C CA . GLU A 1 72 ? 42.512 18.391 -12.430 1.00 91.56 72 GLU A CA 1
ATOM 631 C C . GLU A 1 72 ? 41.936 19.505 -11.548 1.00 91.56 72 GLU A C 1
ATOM 633 O O . GLU A 1 72 ? 41.600 19.257 -10.391 1.00 91.56 72 GLU A O 1
ATOM 638 N N . GLU A 1 73 ? 41.711 20.696 -12.108 1.00 91.50 73 GLU A N 1
ATOM 639 C CA . GLU A 1 73 ? 41.031 21.797 -11.417 1.00 91.50 73 GLU A CA 1
ATOM 640 C C . GLU A 1 73 ? 39.584 21.448 -11.050 1.00 91.50 73 GLU A C 1
ATOM 642 O O . GLU A 1 73 ? 39.151 21.717 -9.930 1.00 91.50 73 GLU A O 1
ATOM 647 N N . HIS A 1 74 ? 38.840 20.814 -11.959 1.00 90.00 74 HIS A N 1
ATOM 648 C CA . HIS A 1 74 ? 37.465 20.393 -11.697 1.00 90.00 74 HIS A CA 1
ATOM 649 C C . HIS A 1 74 ? 37.397 19.324 -10.602 1.00 90.00 74 HIS A C 1
ATOM 651 O O . HIS A 1 74 ? 36.488 19.341 -9.774 1.00 90.00 74 HIS A O 1
ATOM 657 N N . ARG A 1 75 ? 38.374 18.407 -10.559 1.00 86.56 75 ARG A N 1
ATOM 658 C CA . ARG A 1 75 ? 38.481 17.427 -9.470 1.00 86.56 75 ARG A CA 1
ATOM 659 C C . ARG A 1 75 ? 38.721 18.094 -8.123 1.00 86.56 75 ARG A C 1
ATOM 661 O O . ARG A 1 75 ? 38.006 17.784 -7.181 1.00 86.56 75 ARG A O 1
ATOM 668 N N . LYS A 1 76 ? 39.649 19.053 -8.054 1.00 90.75 76 LYS A N 1
ATOM 669 C CA . LYS A 1 76 ? 39.911 19.806 -6.817 1.00 90.75 76 LYS A CA 1
ATOM 670 C C . LYS A 1 76 ? 38.666 20.541 -6.319 1.00 90.75 76 LYS A C 1
ATOM 672 O O . LYS A 1 76 ? 38.326 20.409 -5.150 1.00 90.75 76 LYS A O 1
ATOM 677 N N . ARG A 1 77 ? 37.941 21.234 -7.206 1.00 90.00 77 ARG A N 1
ATOM 678 C CA . ARG A 1 77 ? 36.681 21.914 -6.843 1.00 90.00 77 ARG A CA 1
ATOM 679 C C . ARG A 1 77 ? 35.631 20.937 -6.316 1.00 90.00 77 ARG A C 1
ATOM 681 O O . ARG A 1 77 ? 34.991 21.219 -5.309 1.00 90.00 77 ARG A O 1
ATOM 688 N N . PHE A 1 78 ? 35.486 19.784 -6.970 1.00 88.38 78 PHE A N 1
ATOM 689 C CA . PHE A 1 78 ? 34.553 18.746 -6.536 1.00 88.38 78 PHE A CA 1
ATOM 690 C C . PHE A 1 78 ? 34.914 18.189 -5.152 1.00 88.38 78 PHE A C 1
ATOM 692 O O . PHE A 1 78 ? 34.038 18.035 -4.304 1.00 88.38 78 PHE A O 1
ATOM 699 N N . ASP A 1 79 ? 36.197 17.928 -4.893 1.00 88.31 79 ASP A N 1
ATOM 700 C CA . ASP A 1 79 ? 36.659 17.444 -3.589 1.00 88.31 79 ASP A CA 1
ATOM 701 C C . ASP A 1 79 ? 36.462 18.499 -2.482 1.00 88.31 79 ASP A C 1
ATOM 703 O O . ASP A 1 79 ? 36.045 18.159 -1.372 1.00 88.31 79 ASP A O 1
ATOM 707 N N . GLU A 1 80 ? 36.676 19.785 -2.782 1.00 91.56 80 GLU A N 1
ATOM 708 C CA . GLU A 1 80 ? 36.412 20.902 -1.861 1.00 91.56 80 GLU A CA 1
ATOM 709 C C . GLU A 1 80 ? 34.917 21.071 -1.539 1.00 91.56 80 GLU A C 1
ATOM 711 O O . GLU A 1 80 ? 34.548 21.313 -0.387 1.00 91.56 80 GLU A O 1
ATOM 716 N N . GLU A 1 81 ? 34.033 20.954 -2.533 1.00 89.94 81 GLU A N 1
ATOM 717 C CA . GLU A 1 81 ? 32.579 20.968 -2.315 1.00 89.94 81 GLU A CA 1
ATOM 718 C C . GLU A 1 81 ? 32.120 19.753 -1.517 1.00 89.94 81 GLU A C 1
ATOM 720 O O . GLU A 1 81 ? 31.382 19.897 -0.542 1.00 89.94 81 GLU A O 1
ATOM 725 N N . ARG A 1 82 ? 32.610 18.561 -1.865 1.00 89.38 82 ARG A N 1
ATOM 726 C CA . ARG A 1 82 ? 32.319 17.333 -1.126 1.00 89.38 82 ARG A CA 1
ATOM 727 C C . ARG A 1 82 ? 32.725 17.456 0.343 1.00 89.38 82 ARG A C 1
ATOM 729 O O . ARG A 1 82 ? 31.962 17.040 1.213 1.00 89.38 82 ARG A O 1
ATOM 736 N N . LEU A 1 83 ? 33.893 18.031 0.637 1.00 91.62 83 LEU A N 1
ATOM 737 C CA . LEU A 1 83 ? 34.341 18.240 2.015 1.00 91.62 83 LEU A CA 1
ATOM 738 C C . LEU A 1 83 ? 33.430 19.220 2.769 1.00 91.62 83 LEU A C 1
ATOM 740 O O . LEU A 1 83 ? 33.095 18.965 3.926 1.00 91.62 83 LEU A O 1
ATOM 744 N N . ARG A 1 84 ? 32.979 20.298 2.113 1.00 92.31 84 ARG A N 1
ATOM 745 C CA . ARG A 1 84 ? 32.005 21.241 2.687 1.00 92.31 84 ARG A CA 1
ATOM 746 C C . ARG A 1 84 ? 30.676 20.561 3.013 1.00 92.31 84 ARG A C 1
ATOM 748 O O . ARG A 1 84 ? 30.197 20.694 4.136 1.00 92.31 84 ARG A O 1
ATOM 755 N N . PHE A 1 85 ? 30.137 19.765 2.089 1.00 89.69 85 PHE A N 1
ATOM 756 C CA . PHE A 1 85 ? 28.906 19.009 2.330 1.00 89.69 85 PHE A CA 1
ATOM 757 C C . PHE A 1 85 ? 29.045 18.016 3.486 1.00 89.69 85 PHE A C 1
ATOM 759 O O . PHE A 1 85 ? 28.138 17.908 4.307 1.00 89.69 85 PHE A O 1
ATOM 766 N N . LEU A 1 86 ? 30.179 17.318 3.598 1.00 87.56 86 LEU A N 1
ATOM 767 C CA . LEU A 1 86 ? 30.421 16.403 4.717 1.00 87.56 86 LEU A CA 1
ATOM 768 C C . LEU A 1 86 ? 30.443 17.136 6.066 1.00 87.56 86 LEU A C 1
ATOM 770 O O . LEU A 1 86 ? 29.816 16.674 7.016 1.00 87.56 86 LEU A O 1
ATOM 774 N N . GLN A 1 87 ? 31.088 18.304 6.139 1.00 91.12 87 GLN A N 1
ATOM 775 C CA . GLN A 1 87 ? 31.081 19.130 7.352 1.00 91.12 87 GLN A CA 1
ATOM 776 C C . GLN A 1 87 ? 29.673 19.614 7.719 1.00 91.12 87 GLN A C 1
ATOM 778 O O . GLN A 1 87 ? 29.332 19.704 8.897 1.00 91.12 87 GLN A O 1
ATOM 783 N N . GLU A 1 88 ? 28.849 19.936 6.726 1.00 90.38 88 GLU A N 1
ATOM 784 C CA . GLU A 1 88 ? 27.471 20.376 6.938 1.00 90.38 88 GLU A CA 1
ATOM 785 C C . GLU A 1 88 ? 26.569 19.230 7.409 1.00 90.38 88 GLU A C 1
ATOM 787 O O . GLU A 1 88 ? 25.804 19.398 8.359 1.00 90.38 88 GLU A O 1
ATOM 792 N N . ILE A 1 89 ? 26.743 18.031 6.844 1.00 90.06 89 ILE A N 1
ATOM 793 C CA . ILE A 1 89 ? 26.093 16.804 7.320 1.00 90.06 89 ILE A CA 1
ATOM 794 C C . ILE A 1 89 ? 26.449 16.533 8.785 1.00 90.06 89 ILE A C 1
ATOM 796 O O . ILE A 1 89 ? 25.557 16.229 9.577 1.00 90.06 89 ILE A O 1
ATOM 800 N N . ASP A 1 90 ? 27.720 16.657 9.171 1.00 90.12 90 ASP A N 1
ATOM 801 C CA . ASP A 1 90 ? 28.138 16.417 10.556 1.00 90.12 90 ASP A CA 1
ATOM 802 C C . ASP A 1 90 ? 27.570 17.464 11.526 1.00 90.12 90 ASP A C 1
ATOM 804 O O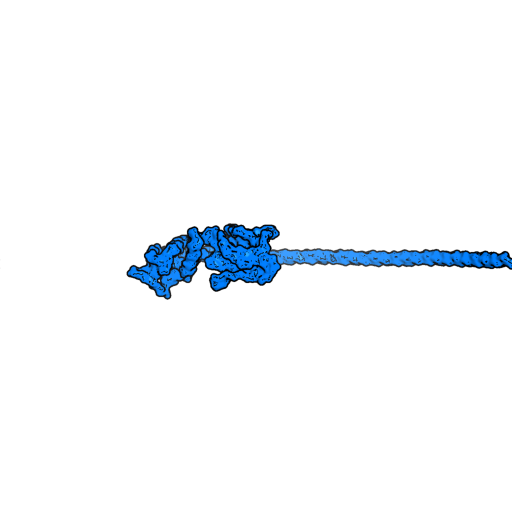 . ASP A 1 90 ? 27.142 17.111 12.628 1.00 90.12 90 ASP A O 1
ATOM 808 N N . LYS A 1 91 ? 27.455 18.732 11.103 1.00 91.62 91 LYS A N 1
ATOM 809 C CA . LYS A 1 91 ? 26.743 19.764 11.879 1.00 91.62 91 LYS A CA 1
ATOM 810 C C . LYS A 1 91 ? 25.271 19.406 12.076 1.00 91.62 91 LYS A C 1
ATOM 812 O O . LYS A 1 91 ? 24.779 19.479 13.199 1.00 91.62 91 LYS A O 1
ATOM 817 N N . ILE A 1 92 ? 24.577 18.991 11.015 1.00 90.06 92 ILE A N 1
ATOM 818 C CA . ILE A 1 92 ? 23.161 18.599 11.087 1.00 90.06 92 ILE A CA 1
ATOM 819 C C . ILE A 1 92 ? 22.987 17.379 11.997 1.00 90.06 92 ILE A C 1
ATOM 821 O O . ILE A 1 92 ? 22.108 17.378 12.856 1.00 90.06 92 ILE A O 1
ATOM 825 N N . LYS A 1 93 ? 23.850 16.364 11.873 1.00 88.62 93 LYS A N 1
ATOM 826 C CA . LYS A 1 93 ? 23.836 15.190 12.760 1.00 88.62 93 LYS A CA 1
ATOM 827 C C . LYS A 1 93 ? 24.003 15.575 14.226 1.00 88.62 93 LYS A C 1
ATOM 829 O O . LYS A 1 93 ? 23.305 15.017 15.068 1.00 88.62 93 LYS A O 1
ATOM 834 N N . LEU A 1 94 ? 24.895 16.519 14.533 1.00 91.44 94 LEU A N 1
ATOM 835 C CA . LEU A 1 94 ? 25.092 16.994 15.902 1.00 91.44 94 LEU A CA 1
ATOM 836 C C . LEU A 1 94 ? 23.840 17.696 16.443 1.00 91.44 94 LEU A C 1
ATOM 838 O O . LEU A 1 94 ? 23.440 17.429 17.573 1.00 91.44 94 LEU A O 1
ATOM 842 N N . VAL A 1 95 ? 23.193 18.545 15.637 1.00 91.94 95 VAL A N 1
ATOM 843 C CA . VAL A 1 95 ? 21.928 19.200 16.017 1.00 91.94 95 VAL A CA 1
ATOM 844 C C . VAL A 1 95 ? 20.840 18.161 16.280 1.00 91.94 95 VAL A C 1
ATOM 846 O O . VAL A 1 95 ? 20.232 18.183 17.346 1.00 91.94 95 VAL A O 1
ATOM 849 N N . LEU A 1 96 ? 20.658 17.200 15.369 1.00 88.25 96 LEU A N 1
ATOM 850 C CA . LEU A 1 96 ? 19.679 16.120 15.524 1.00 88.25 96 LEU A CA 1
ATOM 851 C C . LEU A 1 96 ? 19.955 15.259 16.761 1.00 88.25 96 LEU A C 1
ATOM 853 O O . LEU A 1 96 ? 19.023 14.836 17.440 1.00 88.25 96 LEU A O 1
ATOM 857 N N . TYR A 1 97 ? 21.226 15.003 17.076 1.00 87.25 97 TYR A N 1
ATOM 858 C CA . TYR A 1 97 ? 21.612 14.274 18.280 1.00 87.25 97 TYR A CA 1
ATOM 859 C C . TYR A 1 97 ? 21.236 15.042 19.553 1.00 87.25 97 TYR A C 1
ATOM 861 O O . TYR A 1 97 ? 20.618 14.475 20.451 1.00 87.25 97 TYR A O 1
ATOM 869 N N . LEU A 1 98 ? 21.559 16.337 19.620 1.00 90.31 98 LEU A N 1
ATOM 870 C CA . LEU A 1 98 ? 21.209 17.188 20.762 1.00 90.31 98 LEU A CA 1
ATOM 871 C C . LEU A 1 98 ? 19.692 17.322 20.929 1.00 90.31 98 LEU A C 1
ATOM 873 O O . LEU A 1 98 ? 19.183 17.297 22.049 1.00 90.31 98 LEU A O 1
ATOM 877 N N . GLU A 1 99 ? 18.963 17.429 19.823 1.00 87.69 99 GLU A N 1
ATOM 878 C CA . GLU A 1 99 ? 17.507 17.497 19.828 1.00 87.69 99 GLU A CA 1
ATOM 879 C C . GLU A 1 99 ? 16.890 16.170 20.291 1.00 87.69 99 GLU A C 1
ATOM 881 O O . GLU A 1 99 ? 16.007 16.168 21.147 1.00 87.69 99 GLU A O 1
ATOM 886 N N . LYS A 1 100 ? 17.424 15.030 19.832 1.00 89.12 100 LYS A N 1
ATOM 887 C CA . LYS A 1 100 ? 17.042 13.696 20.316 1.00 89.12 100 LYS A CA 1
ATOM 888 C C . LYS A 1 100 ? 17.276 13.538 21.822 1.00 89.12 100 LYS A C 1
ATOM 890 O O . LYS A 1 100 ? 16.400 13.020 22.510 1.00 89.12 100 LYS A O 1
ATOM 895 N N . GLU A 1 101 ? 18.417 13.989 22.342 1.00 87.25 101 GLU A N 1
ATOM 896 C CA . GLU A 1 101 ? 18.707 13.974 23.785 1.00 87.25 101 GLU A CA 1
ATOM 897 C C . GLU A 1 101 ? 17.728 14.854 24.573 1.00 87.25 101 GLU A C 1
ATOM 899 O O . GLU A 1 101 ? 17.233 14.452 25.629 1.00 87.25 101 GLU A O 1
ATOM 904 N N . LYS A 1 102 ? 17.380 16.030 24.035 1.00 89.44 102 LYS A N 1
ATOM 905 C CA . LYS A 1 102 ? 16.370 16.912 24.629 1.00 89.44 102 LYS A CA 1
ATOM 906 C C . LYS A 1 102 ? 15.001 16.230 24.688 1.00 89.44 102 LYS A C 1
ATOM 908 O O . LYS A 1 102 ? 14.401 16.187 25.761 1.00 89.44 102 LYS A O 1
ATOM 913 N N . TYR A 1 103 ? 14.553 15.628 23.585 1.00 81.62 103 TYR A N 1
ATOM 914 C CA . TYR A 1 103 ? 13.314 14.848 23.546 1.00 81.62 103 TYR A CA 1
ATOM 915 C C . TYR A 1 103 ? 13.341 13.670 24.518 1.00 81.62 103 TYR A C 1
ATOM 917 O O . TYR A 1 103 ? 12.333 13.382 25.154 1.00 81.62 103 TYR A O 1
ATOM 925 N N . TYR A 1 104 ? 14.481 12.995 24.676 1.00 81.00 104 TYR A N 1
ATOM 926 C CA . TYR A 1 104 ? 14.609 11.893 25.625 1.00 81.00 104 TYR A CA 1
ATOM 927 C C . TYR A 1 104 ? 14.454 12.364 27.078 1.00 81.00 104 TYR A C 1
ATOM 929 O O . TYR A 1 104 ? 13.787 11.700 27.875 1.00 81.00 104 TYR A O 1
ATOM 937 N N . GLN A 1 105 ? 15.005 13.532 27.426 1.00 79.69 105 GLN A N 1
ATOM 938 C CA . GLN A 1 105 ? 14.800 14.123 28.751 1.00 79.69 105 GLN A CA 1
ATOM 939 C C . GLN A 1 105 ? 13.372 14.623 28.960 1.00 79.69 105 GLN A C 1
ATOM 941 O O . GLN A 1 105 ? 12.800 14.389 30.022 1.00 79.69 105 GLN A O 1
ATOM 946 N N . GLU A 1 106 ? 12.766 15.252 27.955 1.00 82.81 106 GLU A N 1
ATOM 947 C CA . GLU A 1 106 ? 11.355 15.646 27.999 1.00 82.81 106 GLU A CA 1
ATOM 948 C C . GLU A 1 106 ? 10.438 14.427 28.141 1.00 82.81 106 GLU A C 1
ATOM 950 O O . GLU A 1 106 ? 9.542 14.443 28.977 1.00 82.81 106 GLU A O 1
ATOM 955 N N . TYR A 1 107 ? 10.707 13.337 27.419 1.00 77.81 107 TYR A N 1
ATOM 956 C CA . TYR A 1 107 ? 9.992 12.067 27.547 1.00 77.81 107 TYR A CA 1
ATOM 957 C C . TYR A 1 107 ? 10.145 11.466 28.945 1.00 77.81 107 TYR A C 1
ATOM 959 O O . TYR A 1 107 ? 9.168 11.023 29.539 1.00 77.81 107 TYR A 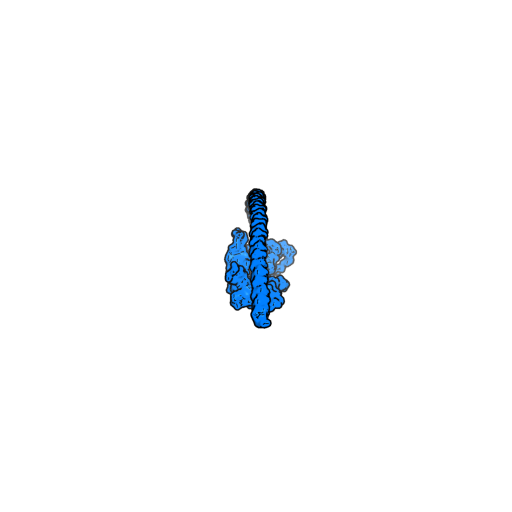O 1
ATOM 967 N N . LYS A 1 108 ? 11.356 11.479 29.510 1.00 78.44 108 LYS A N 1
ATOM 968 C CA . LYS A 1 108 ? 11.608 10.980 30.868 1.00 78.44 108 LYS A CA 1
ATOM 969 C C . LYS A 1 108 ? 10.906 11.831 31.929 1.00 78.44 108 LYS A C 1
ATOM 971 O O . LYS A 1 108 ? 10.362 11.283 32.885 1.00 78.44 108 LYS A O 1
ATOM 976 N N . ASN A 1 109 ? 10.887 13.151 31.755 1.00 79.50 109 ASN A N 1
ATOM 977 C CA . ASN A 1 109 ? 10.130 14.065 32.610 1.00 79.50 109 ASN A CA 1
ATOM 978 C C . ASN A 1 109 ? 8.625 13.832 32.464 1.00 79.50 109 ASN A C 1
ATOM 980 O O . ASN A 1 109 ? 7.944 13.705 33.473 1.00 79.50 109 ASN A O 1
ATOM 984 N N . PHE A 1 110 ? 8.130 13.658 31.239 1.00 75.56 110 PHE A N 1
ATOM 985 C CA . PHE A 1 110 ? 6.738 13.325 30.961 1.00 75.56 110 PHE A CA 1
ATOM 986 C C . PHE A 1 110 ? 6.333 11.975 31.559 1.00 75.56 110 PHE A C 1
ATOM 988 O O . PHE A 1 110 ? 5.264 11.878 32.141 1.00 75.56 110 PHE A O 1
ATOM 995 N N . GLU A 1 111 ? 7.168 10.938 31.481 1.00 74.06 111 GLU A N 1
ATOM 996 C CA . GLU A 1 111 ? 6.910 9.644 32.125 1.00 74.06 111 GLU A CA 1
ATOM 997 C C . GLU A 1 111 ? 6.952 9.748 33.658 1.00 74.06 111 GLU A C 1
ATOM 999 O O . GLU A 1 111 ? 6.157 9.101 34.338 1.00 74.06 111 GLU A O 1
ATOM 1004 N N . ASN A 1 112 ? 7.816 10.596 34.223 1.00 70.94 112 ASN A N 1
ATOM 1005 C CA . ASN A 1 112 ? 7.820 10.881 35.660 1.00 70.94 112 ASN A CA 1
ATOM 1006 C C . ASN A 1 112 ? 6.572 11.664 36.092 1.00 70.94 112 ASN A C 1
ATOM 1008 O O . ASN A 1 112 ? 5.997 11.365 37.137 1.00 70.94 112 ASN A O 1
ATOM 1012 N N . ASP A 1 113 ? 6.128 12.631 35.293 1.00 69.00 113 ASP A N 1
ATOM 1013 C CA . ASP A 1 113 ? 4.902 13.389 35.536 1.00 69.00 113 ASP A CA 1
ATOM 1014 C C . ASP A 1 113 ? 3.667 12.512 35.323 1.00 69.00 113 ASP A C 1
ATOM 1016 O O . ASP A 1 113 ? 2.737 12.562 36.117 1.00 69.00 113 ASP A O 1
ATOM 1020 N N . LYS A 1 114 ? 3.691 11.609 34.341 1.00 65.06 114 LYS A N 1
ATOM 1021 C CA . LYS A 1 114 ? 2.696 10.553 34.150 1.00 65.06 114 LYS A CA 1
ATOM 1022 C C . LYS A 1 114 ? 2.671 9.609 35.343 1.00 65.06 114 LYS A C 1
ATOM 1024 O O . LYS A 1 114 ? 1.584 9.296 35.793 1.00 65.06 114 LYS A O 1
ATOM 1029 N N . LYS A 1 115 ? 3.813 9.207 35.911 1.00 57.56 115 LYS A N 1
ATOM 1030 C CA . LYS A 1 115 ? 3.860 8.439 37.170 1.00 57.56 115 LYS A CA 1
ATOM 1031 C C . LYS A 1 115 ? 3.231 9.208 38.334 1.00 57.56 115 LYS A C 1
ATOM 1033 O O . LYS A 1 115 ? 2.398 8.651 39.035 1.00 57.56 115 LYS A O 1
ATOM 1038 N N . LYS A 1 116 ? 3.536 10.502 38.480 1.00 58.22 116 LYS A N 1
ATOM 1039 C CA . LYS A 1 116 ? 2.908 11.371 39.494 1.00 58.22 116 LYS A CA 1
ATOM 1040 C C . LYS A 1 116 ? 1.401 11.556 39.269 1.00 58.22 116 LYS A C 1
ATOM 1042 O O . LYS A 1 116 ? 0.650 11.649 40.233 1.00 58.22 116 LYS A O 1
ATOM 1047 N N . ILE A 1 117 ? 0.951 11.590 38.013 1.00 53.44 117 ILE A N 1
ATOM 1048 C CA . ILE A 1 117 ? -0.470 11.626 37.636 1.00 53.44 117 ILE A CA 1
ATOM 1049 C C . ILE A 1 117 ? -1.131 10.263 37.877 1.00 53.44 117 ILE A C 1
ATOM 1051 O O . ILE A 1 117 ? -2.267 10.227 38.328 1.00 53.44 117 ILE A O 1
ATOM 1055 N N . VAL A 1 118 ? -0.444 9.148 37.620 1.00 50.81 118 VAL A N 1
ATOM 1056 C CA . VAL A 1 118 ? -0.926 7.780 37.877 1.00 50.81 118 VAL A CA 1
ATOM 1057 C C . VAL A 1 118 ? -1.153 7.566 39.376 1.00 50.81 118 VAL A C 1
ATOM 1059 O O . VAL A 1 118 ? -2.207 7.056 39.745 1.00 50.81 118 VAL A O 1
ATOM 1062 N N . ASP A 1 119 ? -0.257 8.063 40.232 1.00 44.50 119 ASP A N 1
ATOM 1063 C CA . ASP A 1 119 ? -0.416 8.001 41.692 1.00 44.50 119 ASP A CA 1
ATOM 1064 C C . ASP A 1 119 ? -1.531 8.940 42.213 1.00 44.50 119 ASP A C 1
ATOM 1066 O O . ASP A 1 119 ? -2.176 8.642 43.217 1.00 44.50 119 ASP A O 1
ATOM 1070 N N . ALA A 1 120 ? -1.828 10.042 41.509 1.00 43.59 120 ALA A N 1
ATOM 1071 C CA . ALA A 1 120 ? -2.951 10.940 41.816 1.00 43.59 120 ALA A CA 1
ATOM 1072 C C . ALA A 1 120 ? -4.307 10.470 41.233 1.00 43.59 120 ALA A C 1
ATOM 1074 O O . ALA A 1 120 ? -5.364 10.840 41.745 1.00 43.59 120 ALA A O 1
ATOM 1075 N N . ASN A 1 121 ? -4.297 9.634 40.187 1.00 43.97 121 ASN A N 1
ATOM 1076 C CA . ASN A 1 121 ? -5.486 9.146 39.473 1.00 43.97 121 ASN A CA 1
ATOM 1077 C C . ASN A 1 121 ? -6.069 7.836 40.014 1.00 43.97 121 ASN A C 1
ATOM 1079 O O . ASN A 1 121 ? -7.064 7.359 39.462 1.00 43.97 121 ASN A O 1
ATOM 1083 N N . ILE A 1 122 ? -5.556 7.314 41.133 1.00 45.69 122 ILE A N 1
ATOM 1084 C CA . ILE A 1 122 ? -6.197 6.228 41.901 1.00 45.69 122 ILE A CA 1
ATOM 1085 C C . ILE A 1 122 ? -7.671 6.579 42.248 1.00 45.69 122 ILE A C 1
ATOM 1087 O O . ILE A 1 122 ? -8.481 5.702 42.523 1.00 45.69 122 ILE A O 1
ATOM 1091 N N . ALA A 1 123 ? -8.076 7.851 42.127 1.00 41.06 123 ALA A N 1
ATOM 1092 C CA . ALA A 1 123 ? -9.449 8.332 42.284 1.00 41.06 123 ALA A CA 1
ATOM 1093 C C . ALA A 1 123 ? -10.355 8.305 41.016 1.00 41.06 123 ALA A C 1
ATOM 1095 O O . ALA A 1 123 ? -11.469 8.822 41.081 1.00 41.06 123 ALA A O 1
ATOM 1096 N N . THR A 1 124 ? -9.942 7.743 39.864 1.00 43.34 124 THR A N 1
ATOM 1097 C CA . THR A 1 124 ? -10.751 7.767 38.608 1.00 43.34 124 THR A CA 1
ATOM 1098 C C . THR A 1 124 ? -10.940 6.422 37.893 1.00 43.34 124 THR A C 1
ATOM 1100 O O . THR A 1 124 ? -11.304 6.388 36.715 1.00 43.34 124 THR A O 1
ATOM 1103 N N . GLU A 1 125 ? -10.821 5.297 38.599 1.00 51.59 125 GLU A N 1
ATOM 1104 C CA . GLU A 1 125 ? -11.400 4.019 38.155 1.00 51.59 125 GLU A CA 1
ATOM 1105 C C . GLU A 1 125 ? -12.933 4.055 38.280 1.00 51.59 125 GLU A C 1
ATOM 1107 O O . GLU A 1 125 ? -13.547 3.364 39.088 1.00 51.59 125 GLU A O 1
ATOM 1112 N N . THR A 1 126 ? -13.596 4.889 37.476 1.00 70.12 126 THR A N 1
ATOM 1113 C CA . THR A 1 126 ? -15.032 4.694 37.255 1.00 70.12 126 THR A CA 1
ATOM 1114 C C . THR A 1 126 ? -15.174 3.530 36.289 1.00 70.12 126 THR A C 1
ATOM 1116 O O . THR A 1 126 ? -14.999 3.673 35.075 1.00 70.12 126 THR A O 1
ATOM 1119 N N . MET A 1 127 ? -15.413 2.350 36.858 1.00 82.62 127 MET A N 1
ATOM 1120 C CA . MET A 1 127 ? -15.986 1.231 36.123 1.00 82.62 127 MET A CA 1
ATOM 1121 C C . MET A 1 127 ? -17.301 1.706 35.491 1.00 82.62 127 MET A C 1
ATOM 1123 O O . MET A 1 127 ? -18.058 2.475 36.090 1.00 82.62 127 MET A O 1
ATOM 1127 N N . ILE A 1 128 ? -17.523 1.319 34.243 1.00 88.12 128 ILE A N 1
ATOM 1128 C CA . ILE A 1 128 ? -18.685 1.668 33.439 1.00 88.12 128 ILE A CA 1
ATOM 1129 C C . ILE A 1 128 ? -19.266 0.375 32.892 1.00 88.12 128 ILE A C 1
ATOM 1131 O O . ILE A 1 128 ? -18.566 -0.405 32.243 1.00 88.12 128 ILE A O 1
ATOM 1135 N N . ASP A 1 129 ? -20.572 0.237 33.071 1.00 92.00 129 ASP A N 1
ATOM 1136 C CA . ASP A 1 129 ? -21.363 -0.779 32.400 1.00 92.00 129 ASP A CA 1
ATOM 1137 C C . ASP A 1 129 ? -21.965 -0.175 31.135 1.00 92.00 129 ASP A C 1
ATOM 1139 O O . ASP A 1 129 ? -22.689 0.830 31.177 1.00 92.00 129 ASP A O 1
ATOM 1143 N N . ILE A 1 130 ? -21.678 -0.801 29.999 1.00 94.06 130 ILE A N 1
ATOM 1144 C CA . ILE A 1 130 ? -22.267 -0.449 28.710 1.00 94.06 130 ILE A CA 1
ATOM 1145 C C . ILE A 1 130 ? -23.066 -1.630 28.167 1.00 94.06 130 ILE A C 1
ATOM 1147 O O . ILE A 1 130 ? -22.624 -2.775 28.207 1.00 94.06 130 ILE A O 1
ATOM 1151 N N . ASN A 1 131 ? -24.269 -1.345 27.683 1.00 96.06 131 ASN A N 1
ATOM 1152 C CA . ASN A 1 131 ? -25.161 -2.307 27.063 1.00 96.06 131 ASN A CA 1
ATOM 1153 C C . ASN A 1 131 ? -25.055 -2.169 25.539 1.00 96.06 131 ASN A C 1
ATOM 1155 O O . ASN A 1 131 ? -25.421 -1.133 24.985 1.00 96.06 131 ASN A O 1
ATOM 1159 N N . VAL A 1 132 ? -24.549 -3.198 24.862 1.00 97.00 132 VAL A N 1
ATOM 1160 C CA . VAL A 1 132 ? -24.424 -3.229 23.400 1.00 97.00 132 VAL A CA 1
ATOM 1161 C C . VAL A 1 132 ? -25.219 -4.410 22.865 1.00 97.00 132 VAL A C 1
ATOM 1163 O O . VAL A 1 132 ? -24.923 -5.554 23.204 1.00 97.00 132 VAL A O 1
ATOM 1166 N N . GLY A 1 133 ? -26.267 -4.138 22.087 1.00 95.69 133 GLY A N 1
ATOM 1167 C CA . GLY A 1 133 ? -27.134 -5.176 21.515 1.00 95.69 133 GLY A CA 1
ATOM 1168 C C . GLY A 1 133 ? -27.849 -6.047 22.559 1.00 95.69 133 GLY A C 1
ATOM 1169 O O . GLY A 1 133 ? -28.233 -7.173 22.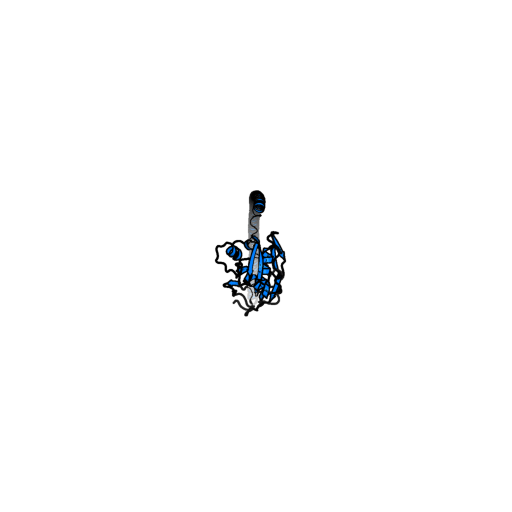261 1.00 95.69 133 GLY A O 1
ATOM 1170 N N . GLY A 1 134 ? -27.995 -5.567 23.800 1.00 93.81 134 GLY A N 1
ATOM 1171 C CA . GLY A 1 134 ? -28.552 -6.328 24.923 1.00 93.81 134 GLY A CA 1
ATOM 1172 C C . GLY A 1 134 ? -27.507 -7.038 25.794 1.00 93.81 134 GLY A C 1
ATOM 1173 O O . GLY A 1 134 ? -27.844 -7.468 26.898 1.00 93.81 134 GLY A O 1
ATOM 1174 N N . ALA A 1 135 ? -26.251 -7.136 25.346 1.00 97.25 135 ALA A N 1
ATOM 1175 C CA . ALA A 1 135 ? -25.152 -7.698 26.126 1.00 97.25 135 ALA A CA 1
ATOM 1176 C C . ALA A 1 135 ? -24.488 -6.622 26.995 1.00 97.25 135 ALA A C 1
ATOM 1178 O O . ALA A 1 135 ? -24.248 -5.500 26.548 1.00 97.25 135 ALA A O 1
ATOM 1179 N N . ILE A 1 136 ? -24.179 -6.969 28.245 1.00 96.62 136 ILE A N 1
ATOM 1180 C CA . ILE A 1 136 ? -23.575 -6.047 29.211 1.00 96.62 136 ILE A CA 1
ATOM 1181 C C . ILE A 1 136 ? -22.064 -6.246 29.233 1.00 96.62 136 ILE A C 1
ATOM 1183 O O . ILE A 1 136 ? -21.580 -7.364 29.408 1.00 96.62 136 ILE A O 1
ATOM 1187 N N . PHE A 1 137 ? -21.331 -5.148 29.080 1.00 96.69 137 PHE A N 1
ATOM 1188 C CA . PHE A 1 137 ? -19.880 -5.112 29.138 1.00 96.69 137 PHE A CA 1
ATOM 1189 C C . PHE A 1 137 ? -19.435 -4.203 30.276 1.00 96.69 137 PHE A C 1
ATOM 1191 O O . PHE A 1 137 ? -19.655 -2.993 30.238 1.00 96.69 137 PHE A O 1
ATOM 1198 N N . GLU A 1 138 ? -18.770 -4.794 31.261 1.00 94.75 138 GLU A N 1
ATOM 1199 C CA . GLU A 1 138 ? -18.128 -4.074 32.358 1.00 94.75 138 GLU A CA 1
ATOM 1200 C C . GLU A 1 138 ? -16.689 -3.723 31.947 1.00 94.75 138 GLU A C 1
ATOM 1202 O O . GLU A 1 138 ? -15.894 -4.583 31.537 1.00 94.75 138 GLU A O 1
ATOM 1207 N N . THR A 1 139 ? -16.339 -2.438 31.983 1.00 93.75 139 THR A N 1
ATOM 1208 C CA . THR A 1 139 ? -15.003 -1.956 31.602 1.00 93.75 139 THR A CA 1
ATOM 1209 C C . THR A 1 139 ? -14.676 -0.631 32.281 1.00 93.75 139 THR A C 1
ATOM 1211 O O . THR A 1 139 ? -15.534 -0.001 32.883 1.00 93.75 139 THR A O 1
ATOM 1214 N N . SER A 1 140 ? -13.434 -0.166 32.181 1.00 90.44 140 SER A N 1
ATOM 1215 C CA . SER A 1 140 ? -13.068 1.161 32.676 1.00 90.44 140 SER A CA 1
ATOM 1216 C C . SER A 1 140 ? -13.378 2.251 31.646 1.00 90.44 140 SER A C 1
ATOM 1218 O O . SER A 1 140 ? -13.274 2.026 30.432 1.00 90.44 140 SER A O 1
ATOM 1220 N N . ARG A 1 141 ? -13.669 3.468 32.126 1.00 87.19 141 ARG A N 1
ATOM 1221 C CA . ARG A 1 141 ? -13.705 4.670 31.275 1.00 87.19 141 ARG A CA 1
ATOM 1222 C C . ARG A 1 141 ? -12.425 4.813 30.453 1.00 87.19 141 ARG A C 1
ATOM 1224 O O . ARG A 1 141 ? -12.503 5.066 29.258 1.00 87.19 141 ARG A O 1
ATOM 1231 N N . HIS A 1 142 ? -11.271 4.605 31.090 1.00 88.81 142 HIS A N 1
ATOM 1232 C CA . HIS A 1 142 ? -9.960 4.746 30.462 1.00 88.81 142 HIS A CA 1
ATOM 1233 C C . HIS A 1 142 ? -9.830 3.888 29.198 1.00 88.81 142 HIS A C 1
ATOM 1235 O O . HIS A 1 142 ? -9.422 4.412 28.167 1.00 88.81 142 HIS A O 1
ATOM 1241 N N . THR A 1 143 ? -10.235 2.614 29.256 1.00 92.56 143 THR A N 1
ATOM 1242 C CA . THR A 1 143 ? -10.198 1.672 28.123 1.00 92.56 143 THR A CA 1
ATOM 1243 C C . THR A 1 143 ? -10.977 2.188 26.913 1.00 92.56 143 THR A C 1
ATOM 1245 O O . THR A 1 143 ? -10.494 2.113 25.787 1.00 92.56 143 THR A O 1
ATOM 1248 N N . LEU A 1 144 ? -12.169 2.746 27.134 1.00 91.50 144 LEU A N 1
ATOM 1249 C CA . LEU A 1 144 ? -13.030 3.238 26.055 1.00 91.50 144 LEU A CA 1
ATOM 1250 C C . LEU A 1 144 ? -12.603 4.613 25.521 1.00 91.50 144 LEU A C 1
ATOM 1252 O O . LEU A 1 144 ? -13.025 4.996 24.437 1.00 91.50 144 LEU A O 1
ATOM 1256 N N . THR A 1 145 ? -11.763 5.357 26.244 1.00 90.19 145 THR A N 1
ATOM 1257 C CA . THR A 1 145 ? -11.323 6.711 25.859 1.00 90.19 145 THR A CA 1
ATOM 1258 C C . THR A 1 145 ? -9.853 6.782 25.429 1.00 90.19 145 THR A C 1
ATOM 1260 O O . THR A 1 145 ? -9.296 7.875 25.351 1.00 90.19 145 THR A O 1
ATOM 1263 N N . GLN A 1 146 ? -9.189 5.647 25.172 1.00 89.12 146 GLN A N 1
ATOM 1264 C CA . GLN A 1 146 ? -7.769 5.626 24.780 1.00 89.12 146 GLN A CA 1
ATOM 1265 C C . GLN A 1 146 ? -7.513 6.320 23.434 1.00 89.12 146 GLN A C 1
ATOM 1267 O O . GLN A 1 146 ? -6.487 6.978 23.260 1.00 89.12 146 GLN A O 1
ATOM 1272 N N . GLN A 1 147 ? -8.442 6.184 22.483 1.00 92.88 147 GLN A N 1
ATOM 1273 C CA . GLN A 1 147 ? -8.350 6.820 21.169 1.00 92.88 147 GLN A CA 1
ATOM 1274 C C . GLN A 1 147 ? -9.152 8.123 21.166 1.00 92.88 147 GLN A C 1
ATOM 1276 O O . GLN A 1 147 ? -10.386 8.109 21.178 1.00 92.88 147 GLN A O 1
ATOM 1281 N N . LYS A 1 148 ? -8.434 9.251 21.169 1.00 89.81 148 LYS A N 1
ATOM 1282 C CA . LYS A 1 148 ? -9.030 10.593 21.117 1.00 89.81 148 LYS A CA 1
ATOM 1283 C C . LYS A 1 148 ? -9.834 10.781 19.833 1.00 89.81 148 LYS A C 1
ATOM 1285 O O . LYS A 1 148 ? -9.506 10.198 18.804 1.00 89.81 148 LYS A O 1
ATOM 1290 N N . ASP A 1 149 ? -10.888 11.588 19.920 1.00 87.69 149 ASP A N 1
ATOM 1291 C CA . ASP A 1 149 ? -11.800 11.925 18.820 1.00 87.69 149 ASP A CA 1
ATOM 1292 C C . ASP A 1 149 ? -12.609 10.757 18.232 1.00 87.69 149 ASP A C 1
ATOM 1294 O O . ASP A 1 149 ? -13.421 10.976 17.320 1.00 87.69 149 ASP A O 1
ATOM 1298 N N . SER A 1 150 ? -12.460 9.549 18.785 1.00 92.31 150 SER A N 1
ATOM 1299 C CA . SER A 1 150 ? -13.305 8.398 18.471 1.00 92.31 150 SER A CA 1
ATOM 1300 C C . SER A 1 150 ? -14.758 8.659 18.882 1.00 92.31 150 SER A C 1
ATOM 1302 O O . SER A 1 150 ? -15.050 9.460 19.776 1.00 92.31 150 SER A O 1
ATOM 1304 N N . PHE A 1 151 ? -15.701 7.985 18.223 1.00 90.50 151 PHE A N 1
ATOM 1305 C CA . PHE A 1 151 ? -17.117 8.126 18.562 1.00 90.50 151 PHE A CA 1
ATOM 1306 C C . PHE A 1 151 ? -17.387 7.671 20.002 1.00 90.50 151 PHE A C 1
ATOM 1308 O O . PHE A 1 151 ? -18.136 8.327 20.725 1.00 90.50 151 PHE A O 1
ATOM 1315 N N . ILE A 1 152 ? -16.730 6.594 20.442 1.00 87.75 152 ILE A N 1
ATOM 1316 C CA . ILE A 1 152 ? -16.897 6.054 21.794 1.00 87.75 152 ILE A CA 1
ATOM 1317 C C . ILE A 1 152 ? -16.361 7.008 22.880 1.00 87.75 152 ILE A C 1
ATOM 1319 O O . ILE A 1 152 ? -16.997 7.164 23.923 1.00 87.75 152 ILE A O 1
ATOM 1323 N N . GLU A 1 153 ? -15.264 7.729 22.619 1.00 88.88 153 GLU A N 1
ATOM 1324 C CA . GLU A 1 153 ? -14.756 8.765 23.527 1.00 88.88 153 GLU A CA 1
ATOM 1325 C C . GLU A 1 153 ? -15.726 9.948 23.609 1.00 88.88 153 GLU A C 1
ATOM 1327 O O . GLU A 1 153 ? -16.114 10.365 24.705 1.00 88.88 153 GLU A O 1
ATOM 1332 N N . LYS A 1 154 ? -16.221 10.416 22.457 1.00 87.31 154 LYS A N 1
ATOM 1333 C CA . LYS A 1 154 ? -17.211 11.499 22.380 1.00 87.31 154 LYS A CA 1
ATOM 1334 C C . LYS A 1 154 ? -18.507 11.146 23.102 1.00 87.31 154 LYS A C 1
ATOM 1336 O O . LYS A 1 154 ? -19.060 12.005 23.794 1.00 87.31 154 LYS A O 1
ATOM 1341 N N . LEU A 1 155 ? -18.957 9.895 23.002 1.00 86.19 155 LEU A N 1
ATOM 1342 C CA . LEU A 1 155 ? -20.132 9.381 23.707 1.00 86.19 155 LEU A CA 1
ATOM 1343 C C . LEU A 1 155 ? -19.963 9.480 25.232 1.00 86.19 155 LEU A C 1
ATOM 1345 O O . LEU A 1 155 ? -20.876 9.903 25.939 1.00 86.19 155 LEU A O 1
ATOM 1349 N N . LEU A 1 156 ? -18.775 9.147 25.743 1.00 83.88 156 LEU A N 1
ATOM 1350 C CA . LEU A 1 156 ? -18.460 9.176 27.176 1.00 83.88 156 LEU A CA 1
ATOM 1351 C C . LEU A 1 156 ? -18.068 10.562 27.706 1.00 83.88 156 LEU A C 1
ATOM 1353 O O . LEU A 1 156 ? -18.085 10.774 28.924 1.00 83.88 156 LEU A O 1
ATOM 1357 N N . SER A 1 157 ? -17.752 11.508 26.818 1.00 75.69 157 SER A N 1
ATOM 1358 C CA . SER A 1 157 ? -17.394 12.890 27.162 1.00 75.69 157 SER A CA 1
ATOM 1359 C C . SER A 1 157 ? -18.555 13.711 27.745 1.00 75.69 157 SER A C 1
ATOM 1361 O O . SER A 1 157 ? -18.333 14.807 28.255 1.00 75.69 157 SER A O 1
ATOM 1363 N N . GLY A 1 158 ? -19.795 13.210 27.651 1.00 68.75 158 GLY A N 1
ATOM 1364 C CA . GLY A 1 158 ? -21.006 13.898 28.114 1.00 68.75 158 GLY A CA 1
ATOM 1365 C C . GLY A 1 158 ? -21.520 14.993 27.173 1.00 68.75 158 GLY A C 1
ATOM 1366 O O . GLY A 1 158 ? -22.521 15.633 27.478 1.00 68.75 158 GLY A O 1
ATOM 1367 N N . ARG A 1 159 ? -20.865 15.206 26.022 1.00 66.81 159 ARG A N 1
ATOM 1368 C CA . ARG A 1 159 ? -21.239 16.234 25.031 1.00 66.81 159 ARG A CA 1
ATOM 1369 C C . ARG A 1 159 ? -22.281 15.773 24.008 1.00 66.81 159 ARG A C 1
ATOM 1371 O O . ARG A 1 159 ? -22.798 16.596 23.261 1.00 66.81 159 ARG A O 1
ATOM 1378 N N . HIS A 1 160 ? -22.590 14.479 23.972 1.00 69.06 160 HIS A N 1
ATOM 1379 C CA . HIS A 1 160 ? -23.588 13.892 23.080 1.00 69.06 160 HIS A CA 1
ATOM 1380 C C . HIS A 1 160 ? -24.750 13.302 23.875 1.00 69.06 160 HIS A C 1
ATOM 1382 O O . HIS A 1 160 ? -24.563 12.781 24.974 1.00 69.06 160 HIS A O 1
ATOM 1388 N N . HIS A 1 161 ? -25.956 13.370 23.310 1.00 75.06 161 HIS A N 1
ATOM 1389 C CA . HIS A 1 161 ? -27.101 12.661 23.865 1.00 75.06 161 HIS A CA 1
ATOM 1390 C C . HIS A 1 161 ? -26.860 11.152 23.753 1.00 75.06 161 HIS A C 1
ATOM 1392 O O . HIS A 1 161 ? -26.565 10.653 22.668 1.00 75.06 161 HIS A O 1
ATOM 1398 N N . VAL A 1 162 ? -26.966 10.442 24.875 1.00 82.19 162 VAL A N 1
ATOM 1399 C CA . VAL A 1 162 ? -26.720 9.001 24.954 1.00 82.19 162 VAL A CA 1
ATOM 1400 C C . VAL A 1 162 ? -28.006 8.302 25.361 1.00 82.19 162 VAL A C 1
ATOM 1402 O O . VAL A 1 162 ? -28.565 8.604 26.418 1.00 82.19 162 VAL A O 1
ATOM 1405 N N . THR A 1 163 ? -28.456 7.354 24.543 1.00 88.81 163 THR A N 1
ATOM 1406 C CA . THR A 1 163 ? -29.578 6.478 24.884 1.00 88.81 163 THR A CA 1
ATOM 1407 C C . THR A 1 163 ? -29.189 5.596 26.063 1.00 88.81 163 THR A C 1
ATOM 1409 O O . THR A 1 163 ? -28.064 5.098 26.132 1.00 88.81 163 THR A O 1
ATOM 1412 N N . ARG A 1 164 ? -30.114 5.406 27.005 1.00 90.50 164 ARG A N 1
ATOM 1413 C CA . ARG A 1 164 ? -29.904 4.550 28.173 1.00 90.50 164 ARG A CA 1
ATOM 1414 C C . ARG A 1 164 ? -30.940 3.443 28.233 1.00 90.50 164 ARG A C 1
ATOM 1416 O O . ARG A 1 164 ? -32.070 3.629 27.787 1.00 90.50 164 ARG A O 1
ATOM 1423 N N . ASP A 1 165 ? -30.547 2.301 28.779 1.00 90.31 165 ASP A N 1
ATOM 1424 C CA . ASP A 1 165 ? -31.469 1.198 29.027 1.00 90.31 165 ASP A CA 1
ATOM 1425 C C . ASP A 1 165 ? -32.306 1.419 30.302 1.00 90.31 165 ASP A C 1
ATOM 1427 O O . ASP A 1 165 ? -32.196 2.439 30.987 1.00 90.31 165 ASP A O 1
ATOM 1431 N N . LYS A 1 166 ? -33.157 0.441 30.638 1.00 89.56 166 LYS A N 1
ATOM 1432 C CA . LYS A 1 166 ? -34.038 0.488 31.820 1.00 89.56 166 LYS A CA 1
ATOM 1433 C C . LYS A 1 166 ? -33.273 0.604 33.146 1.00 89.56 166 LYS A C 1
ATOM 1435 O O . LYS A 1 166 ? -33.863 1.004 34.143 1.00 89.56 166 LYS A O 1
ATOM 1440 N N . GLN A 1 167 ? -31.991 0.242 33.166 1.00 87.31 167 GLN A N 1
ATOM 1441 C CA . GLN A 1 167 ? -31.102 0.304 34.325 1.00 87.31 167 GLN A CA 1
ATOM 1442 C C . GLN A 1 167 ? -30.234 1.575 34.317 1.00 87.31 167 GLN A C 1
ATOM 1444 O O . GLN A 1 167 ? -29.398 1.754 35.197 1.00 87.31 167 GLN A O 1
ATOM 1449 N N . GLY A 1 168 ? -30.421 2.469 33.340 1.00 86.31 168 GLY A N 1
ATOM 1450 C CA . GLY A 1 168 ? -29.661 3.709 33.216 1.00 86.31 168 GLY A CA 1
ATOM 1451 C C . GLY A 1 168 ? -28.260 3.532 32.622 1.00 86.31 168 GLY A C 1
ATOM 1452 O O . GLY A 1 168 ? -27.498 4.503 32.593 1.00 86.31 168 GLY A O 1
ATOM 1453 N N . ARG A 1 169 ? -27.905 2.342 32.121 1.00 90.25 169 ARG A N 1
ATOM 1454 C CA . ARG A 1 169 ? -26.621 2.088 31.444 1.00 90.25 169 ARG A CA 1
ATOM 1455 C C . ARG A 1 169 ? -26.651 2.670 30.043 1.00 90.25 169 ARG A C 1
ATOM 1457 O O . ARG A 1 169 ? -27.719 2.791 29.450 1.00 90.25 169 ARG A O 1
ATOM 1464 N N . ILE A 1 170 ? -25.489 3.025 29.506 1.00 91.62 170 ILE A N 1
ATOM 1465 C CA . ILE A 1 170 ? -25.377 3.471 28.110 1.00 91.62 170 ILE A CA 1
ATOM 1466 C C . ILE A 1 170 ? -25.820 2.327 27.201 1.00 91.62 170 ILE A C 1
ATOM 1468 O O . ILE A 1 170 ? -25.360 1.206 27.387 1.00 91.62 170 ILE A O 1
ATOM 1472 N N . PHE A 1 171 ? -26.694 2.612 26.238 1.00 94.25 171 PHE A N 1
ATOM 1473 C CA . PHE A 1 171 ? -27.210 1.629 25.295 1.00 94.25 171 PHE A CA 1
ATOM 1474 C C . PHE A 1 171 ? -26.779 1.949 23.864 1.00 94.25 171 PHE A C 1
ATOM 1476 O O . PHE A 1 171 ? -26.984 3.062 23.375 1.00 94.25 171 PHE A O 1
ATOM 1483 N N . LEU A 1 172 ? -26.212 0.950 23.191 1.00 94.06 172 LEU A N 1
ATOM 1484 C CA . LEU A 1 172 ? -25.856 0.979 21.779 1.00 94.06 172 LEU A CA 1
ATOM 1485 C C . LEU A 1 172 ? -26.544 -0.184 21.065 1.00 94.06 172 LEU A C 1
ATOM 1487 O O . LEU A 1 172 ? -26.291 -1.348 21.368 1.00 94.06 172 LEU A O 1
ATOM 1491 N N . ASP A 1 173 ? -27.384 0.130 20.086 1.00 95.56 173 ASP A N 1
ATOM 1492 C CA . ASP A 1 173 ? -28.076 -0.867 19.266 1.00 95.56 173 ASP A CA 1
ATOM 1493 C C . ASP A 1 173 ? -27.164 -1.363 18.131 1.00 95.56 173 ASP A C 1
ATOM 1495 O O . ASP A 1 173 ? -27.300 -0.972 16.971 1.00 95.56 173 ASP A O 1
ATOM 1499 N N . ARG A 1 174 ? -26.125 -2.118 18.503 1.00 96.38 174 ARG A N 1
ATOM 1500 C CA . ARG A 1 174 ? -25.049 -2.616 17.628 1.00 96.38 174 ARG A CA 1
ATOM 1501 C C . ARG A 1 174 ? -24.742 -4.079 17.943 1.00 96.38 174 ARG A C 1
ATOM 1503 O O . ARG A 1 174 ? -25.198 -4.607 18.955 1.00 96.38 174 ARG A O 1
ATOM 1510 N N . ASP A 1 175 ? -23.954 -4.722 17.086 1.00 97.81 175 ASP A N 1
ATOM 1511 C CA . ASP A 1 175 ? -23.567 -6.122 17.255 1.00 97.81 175 ASP A CA 1
ATOM 1512 C C . ASP A 1 175 ? -22.680 -6.313 18.500 1.00 97.81 175 ASP A C 1
ATOM 1514 O O . ASP A 1 175 ? -21.587 -5.747 18.613 1.00 97.81 175 ASP A O 1
ATOM 1518 N N . SER A 1 176 ? -23.159 -7.119 19.449 1.00 97.56 176 SER A N 1
ATOM 1519 C CA . SER A 1 176 ? -22.464 -7.379 20.710 1.00 97.56 176 SER A CA 1
ATOM 1520 C C . SER A 1 176 ? -21.157 -8.149 20.526 1.00 97.56 176 SER A C 1
ATOM 1522 O O . SER A 1 176 ? -20.215 -7.950 21.290 1.00 97.56 176 SER A O 1
ATOM 1524 N N . GLU A 1 177 ? -21.081 -9.037 19.536 1.00 97.44 177 GLU A N 1
ATOM 1525 C CA . GLU A 1 177 ? -19.915 -9.890 19.314 1.00 97.44 177 GLU A CA 1
ATOM 1526 C C . GLU A 1 177 ? -18.772 -9.103 18.664 1.00 97.44 177 GLU A C 1
ATOM 1528 O O . GLU A 1 177 ? -17.628 -9.181 19.118 1.00 97.44 177 GLU A O 1
ATOM 1533 N N . LEU A 1 178 ? -19.077 -8.247 17.685 1.00 98.06 178 LEU A N 1
ATOM 1534 C CA . LEU A 1 178 ? -18.089 -7.321 17.122 1.00 98.06 178 LEU A CA 1
ATOM 1535 C C . LEU A 1 178 ? -17.586 -6.336 18.183 1.00 98.06 178 LEU A C 1
ATOM 1537 O O . LEU A 1 178 ? -16.378 -6.102 18.291 1.00 98.06 178 LEU A O 1
ATOM 1541 N N . PHE A 1 179 ? -18.484 -5.809 19.023 1.00 98.06 179 PHE A N 1
ATOM 1542 C CA . PHE A 1 179 ? -18.080 -4.947 20.132 1.00 98.06 179 PHE A CA 1
ATOM 1543 C C . PHE A 1 179 ? -17.196 -5.684 21.142 1.00 98.06 179 PHE A C 1
ATOM 1545 O O . PHE A 1 179 ? -16.208 -5.118 21.606 1.00 98.06 179 PHE A O 1
ATOM 1552 N N . ARG A 1 180 ? -17.480 -6.958 21.446 1.00 98.12 180 ARG A N 1
ATOM 1553 C CA . ARG A 1 180 ? -16.632 -7.795 22.310 1.00 98.12 180 ARG A CA 1
ATOM 1554 C C . ARG A 1 180 ? -15.203 -7.888 21.770 1.00 98.12 180 ARG A C 1
ATOM 1556 O O . ARG A 1 180 ? -14.251 -7.759 22.542 1.00 98.12 180 ARG A O 1
ATOM 1563 N N . ILE A 1 181 ? -15.042 -8.092 20.460 1.00 98.19 181 ILE A N 1
ATOM 1564 C CA . ILE A 1 181 ? -13.729 -8.148 19.799 1.00 98.19 181 ILE A CA 1
ATOM 1565 C C . ILE A 1 181 ? -13.008 -6.798 19.920 1.00 98.19 181 ILE A C 1
ATOM 1567 O O . ILE A 1 181 ? -11.855 -6.755 20.355 1.00 98.19 181 ILE A O 1
ATOM 1571 N N . ILE A 1 182 ? -13.693 -5.694 19.605 1.00 98.00 182 ILE A N 1
ATOM 1572 C CA . ILE A 1 182 ? -13.136 -4.335 19.700 1.00 98.00 182 ILE A CA 1
ATOM 1573 C C . ILE A 1 182 ? -12.745 -4.000 21.143 1.00 98.00 182 ILE A C 1
ATOM 1575 O O . I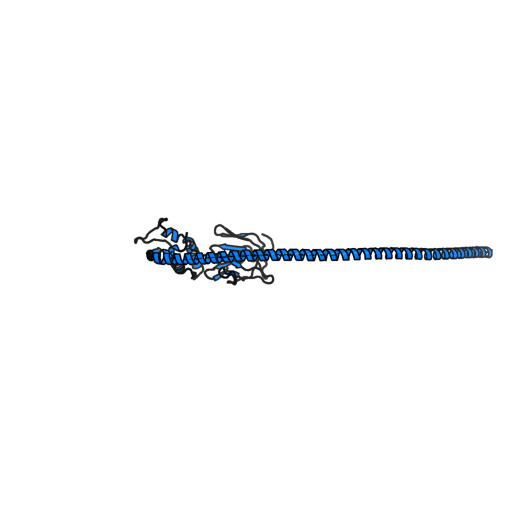LE A 1 182 ? -11.658 -3.477 21.381 1.00 98.00 182 ILE A O 1
ATOM 1579 N N . LEU A 1 183 ? -13.584 -4.336 22.121 1.00 97.56 183 LEU A N 1
ATOM 1580 C CA . LEU A 1 183 ? -13.308 -4.094 23.533 1.00 97.56 183 LEU A CA 1
ATOM 1581 C C . LEU A 1 183 ? -12.073 -4.866 24.007 1.00 97.56 183 LEU A C 1
ATOM 1583 O O . LEU A 1 183 ? -11.246 -4.317 24.732 1.00 97.56 183 LEU A O 1
ATOM 1587 N N . ASN A 1 184 ? -11.917 -6.122 23.585 1.00 97.62 184 ASN A N 1
ATOM 1588 C CA . ASN A 1 184 ? -10.727 -6.907 23.909 1.00 97.62 184 ASN A CA 1
ATOM 1589 C C . ASN A 1 184 ? -9.459 -6.320 23.277 1.00 97.62 184 ASN A C 1
ATOM 1591 O O . ASN A 1 184 ? -8.423 -6.288 23.939 1.00 97.62 184 ASN A O 1
ATOM 1595 N N . PHE A 1 185 ? -9.550 -5.783 22.058 1.00 98.00 185 PHE A N 1
ATOM 1596 C CA . PHE A 1 185 ? -8.463 -5.006 21.462 1.00 98.00 185 PHE A CA 1
ATOM 1597 C C . PHE A 1 185 ? -8.143 -3.746 22.283 1.00 98.00 185 PHE A C 1
ATOM 1599 O O . PHE A 1 185 ? -6.988 -3.517 22.614 1.00 98.00 185 PHE A O 1
ATOM 1606 N N . LEU A 1 186 ? -9.140 -2.956 22.695 1.00 96.19 186 LEU A N 1
ATOM 1607 C CA . LEU A 1 186 ? -8.907 -1.755 23.516 1.00 96.19 186 LEU A CA 1
ATOM 1608 C C . LEU A 1 186 ? -8.306 -2.080 24.895 1.00 96.19 186 LEU A C 1
ATOM 1610 O O . LEU A 1 186 ? -7.578 -1.275 25.473 1.00 96.19 186 LEU A O 1
ATOM 1614 N N . ARG A 1 187 ? -8.582 -3.271 25.438 1.00 95.25 187 ARG A N 1
ATOM 1615 C CA . ARG A 1 187 ? -7.955 -3.756 26.678 1.00 95.25 187 ARG A CA 1
ATOM 1616 C C . ARG A 1 187 ? -6.471 -4.086 26.491 1.00 95.25 187 ARG A C 1
ATOM 1618 O O . ARG A 1 187 ? -5.701 -3.885 27.425 1.00 95.25 187 ARG A O 1
ATOM 1625 N N . ASN A 1 188 ? -6.067 -4.563 25.313 1.00 96.19 188 ASN A N 1
ATOM 1626 C CA . ASN A 1 188 ? -4.669 -4.819 24.968 1.00 96.19 188 ASN A CA 1
ATOM 1627 C C . ASN A 1 188 ? -4.375 -4.477 23.489 1.00 96.19 188 ASN A C 1
ATOM 1629 O O . ASN A 1 188 ? -4.375 -5.376 22.641 1.00 96.19 188 ASN A O 1
ATOM 1633 N N . PRO A 1 189 ? -4.065 -3.203 23.174 1.00 95.25 189 PRO A N 1
ATOM 1634 C CA . PRO A 1 189 ? -3.889 -2.750 21.791 1.00 95.25 189 PRO A CA 1
ATOM 1635 C C . PRO A 1 189 ? -2.678 -3.345 21.059 1.00 95.25 189 PRO A C 1
ATOM 1637 O O . PRO A 1 189 ? -2.537 -3.155 19.853 1.00 95.25 189 PRO A O 1
ATOM 1640 N N . LEU A 1 190 ? -1.789 -4.052 21.767 1.00 93.62 190 LEU A N 1
ATOM 1641 C CA . LEU A 1 190 ? -0.653 -4.753 21.161 1.00 93.62 190 LEU A CA 1
ATOM 1642 C C . LEU A 1 190 ? -1.077 -6.041 20.438 1.00 93.62 190 LEU A C 1
ATOM 1644 O O . LEU A 1 190 ? -0.326 -6.541 19.602 1.00 93.62 190 LEU A O 1
ATOM 1648 N N . THR A 1 191 ? -2.270 -6.567 20.731 1.00 95.62 191 THR A N 1
ATOM 1649 C CA . THR A 1 191 ? -2.810 -7.773 20.096 1.00 95.62 191 THR A CA 1
ATOM 1650 C C . THR A 1 191 ? -3.930 -7.397 19.131 1.00 95.62 191 THR A C 1
ATOM 1652 O O . THR A 1 191 ? -5.043 -7.072 19.542 1.00 95.62 191 THR A O 1
ATOM 1655 N N . ILE A 1 192 ? -3.640 -7.466 17.831 1.00 97.31 192 ILE A N 1
ATOM 1656 C CA . ILE A 1 192 ? -4.611 -7.169 16.772 1.00 97.31 192 ILE A CA 1
ATOM 1657 C C . ILE A 1 192 ? -5.639 -8.309 16.661 1.00 97.31 192 ILE A C 1
ATOM 1659 O O . ILE A 1 192 ? -5.246 -9.477 16.724 1.00 97.31 192 ILE A O 1
ATOM 1663 N N . PRO A 1 193 ? -6.940 -8.010 16.483 1.00 97.50 193 PRO A N 1
ATOM 1664 C CA . PRO A 1 193 ? -7.946 -9.033 16.224 1.00 97.50 193 PRO A CA 1
ATOM 1665 C C . PRO A 1 193 ? -7.659 -9.830 14.952 1.00 97.50 193 PRO A C 1
ATOM 1667 O O . PRO A 1 193 ? -7.303 -9.252 13.926 1.00 97.50 193 PRO A O 1
ATOM 1670 N N . ILE A 1 194 ? -7.897 -11.139 15.010 1.00 97.75 194 ILE A N 1
ATOM 1671 C CA . ILE A 1 194 ? -7.823 -12.042 13.858 1.00 97.75 194 ILE A CA 1
ATOM 1672 C C . ILE A 1 194 ? -9.246 -12.547 13.585 1.00 97.75 194 ILE A C 1
ATOM 1674 O O . ILE A 1 194 ? -9.729 -13.401 14.332 1.00 97.75 194 ILE A O 1
ATOM 1678 N N . PRO A 1 195 ? -9.941 -12.005 12.570 1.00 97.69 195 PRO A N 1
ATOM 1679 C CA . PRO A 1 195 ? -11.270 -12.464 12.191 1.00 97.69 195 PRO A CA 1
ATOM 1680 C C . PRO A 1 195 ? -11.245 -13.918 11.717 1.00 97.69 195 PRO A C 1
ATOM 1682 O O . PRO A 1 195 ? -10.318 -14.337 11.022 1.00 97.69 195 PRO A O 1
ATOM 1685 N N . LYS A 1 196 ? -12.284 -14.686 12.042 1.00 95.12 196 LYS A N 1
ATOM 1686 C CA . LYS A 1 196 ? -12.375 -16.112 11.682 1.00 95.12 196 LYS A CA 1
ATOM 1687 C C . LYS A 1 196 ? -12.603 -16.354 10.186 1.00 95.12 196 LYS A C 1
ATOM 1689 O O . LYS A 1 196 ? -12.200 -17.387 9.657 1.00 95.12 196 LYS A O 1
ATOM 1694 N N . ASP A 1 197 ? -13.249 -15.412 9.504 1.00 97.31 197 ASP A N 1
ATOM 1695 C CA . ASP A 1 197 ? -13.610 -15.501 8.091 1.00 97.31 197 ASP A CA 1
ATOM 1696 C C . ASP A 1 197 ? -13.708 -14.107 7.441 1.00 97.31 197 ASP A C 1
ATOM 1698 O O . ASP A 1 197 ? -13.540 -13.073 8.095 1.00 97.31 197 ASP A O 1
ATOM 1702 N N . LEU A 1 198 ? -13.937 -14.077 6.124 1.00 97.25 198 LEU A N 1
ATOM 1703 C CA . LEU A 1 198 ? -14.051 -12.832 5.359 1.00 97.25 198 LEU A CA 1
ATOM 1704 C C . LEU A 1 198 ? -15.236 -11.969 5.822 1.00 97.25 198 LEU A C 1
ATOM 1706 O O . LEU A 1 198 ? -15.093 -10.752 5.909 1.00 97.25 198 LEU A O 1
ATOM 1710 N N . SER A 1 199 ? -16.376 -12.585 6.150 1.00 97.88 199 SER A N 1
ATOM 1711 C CA . SER A 1 199 ? -17.579 -11.861 6.576 1.00 97.88 199 SER A CA 1
ATOM 1712 C C . SER A 1 199 ? -17.340 -11.125 7.893 1.00 97.88 199 SER A C 1
ATOM 1714 O O . SER A 1 199 ? -17.729 -9.967 8.034 1.00 97.88 199 SER A O 1
ATOM 1716 N N . GLU A 1 200 ? -16.683 -11.777 8.852 1.00 98.00 200 GLU A N 1
ATOM 1717 C CA . GLU A 1 200 ? -16.315 -11.171 10.130 1.00 98.00 200 GLU A CA 1
ATOM 1718 C C . GLU A 1 200 ? -15.252 -10.084 9.947 1.00 98.00 200 GLU A C 1
ATOM 1720 O O . GLU A 1 200 ? -15.343 -9.043 10.591 1.00 98.00 200 GLU A O 1
ATOM 1725 N N . SER A 1 201 ? -14.289 -10.270 9.037 1.00 98.12 201 SER A N 1
ATOM 1726 C CA . SER A 1 201 ? -13.263 -9.258 8.743 1.00 98.12 201 SER A CA 1
ATOM 1727 C C . SER A 1 201 ? -13.870 -7.961 8.200 1.00 98.12 201 SER A C 1
ATOM 1729 O O . SER A 1 201 ? -13.595 -6.870 8.710 1.00 98.12 201 SER A O 1
ATOM 1731 N N . GLU A 1 202 ? -14.768 -8.068 7.216 1.00 97.81 202 GLU A N 1
ATOM 1732 C CA . GLU A 1 202 ? -15.482 -6.912 6.671 1.00 97.81 202 GLU A CA 1
ATOM 1733 C C . GLU A 1 202 ? -16.384 -6.237 7.708 1.00 97.81 202 GLU A C 1
ATOM 1735 O O . GLU A 1 202 ? -16.424 -5.006 7.788 1.00 97.81 202 GLU A O 1
ATOM 1740 N N . ALA A 1 203 ? -17.125 -7.028 8.48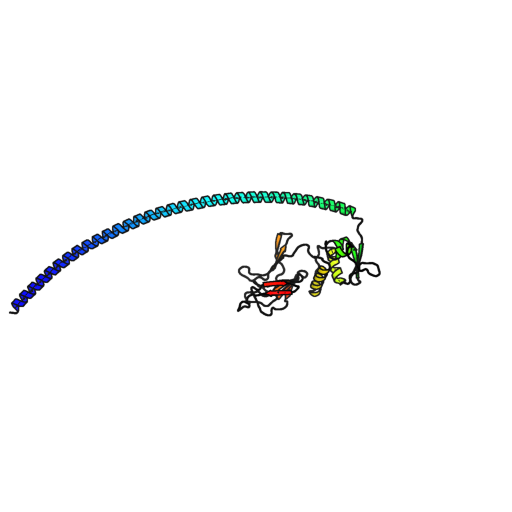9 1.00 98.19 203 ALA A N 1
ATOM 1741 C CA . ALA A 1 203 ? -18.021 -6.510 9.515 1.00 98.19 203 ALA A CA 1
ATOM 1742 C C . ALA A 1 203 ? -17.240 -5.801 10.630 1.00 98.19 203 ALA A C 1
ATOM 1744 O O . A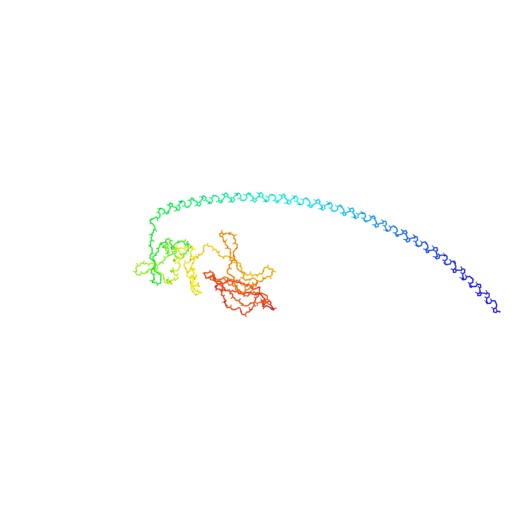LA A 1 203 ? -17.604 -4.693 11.021 1.00 98.19 203 ALA A O 1
ATOM 1745 N N . LEU A 1 204 ? -16.123 -6.379 11.079 1.00 98.38 204 LEU A N 1
ATOM 1746 C CA . LEU A 1 204 ? -15.270 -5.807 12.115 1.00 98.38 204 LEU A CA 1
ATOM 1747 C C . LEU A 1 204 ? -14.649 -4.477 11.679 1.00 98.38 204 LEU A C 1
ATOM 1749 O O . LEU A 1 204 ? -14.616 -3.538 12.470 1.00 98.38 204 LEU A O 1
ATOM 1753 N N . LEU A 1 205 ? -14.183 -4.366 10.431 1.00 98.06 205 LEU A N 1
ATOM 1754 C CA . LEU A 1 205 ? -13.630 -3.112 9.911 1.00 98.06 205 LEU A CA 1
ATOM 1755 C C . LEU A 1 205 ? -14.693 -2.009 9.809 1.00 98.06 205 LEU A C 1
ATOM 1757 O O . LEU A 1 205 ? -14.410 -0.868 10.178 1.00 98.06 205 LEU A O 1
ATOM 1761 N N . LYS A 1 206 ? -15.917 -2.344 9.379 1.00 97.88 206 LYS A N 1
ATOM 1762 C CA . LYS A 1 206 ? -17.059 -1.409 9.368 1.00 97.88 206 LYS A CA 1
ATOM 1763 C C . LYS A 1 206 ? -17.456 -0.983 10.783 1.00 97.88 206 LYS A C 1
ATOM 1765 O O . LYS A 1 206 ? -17.734 0.189 11.025 1.00 97.88 206 LYS A O 1
ATOM 1770 N N . GLU A 1 207 ? -17.459 -1.915 11.732 1.00 98.06 207 GLU A N 1
ATOM 1771 C CA . GLU A 1 207 ? -17.809 -1.624 13.122 1.00 98.06 207 GLU A CA 1
ATOM 1772 C C . GLU A 1 207 ? -16.731 -0.769 13.809 1.00 98.06 207 GLU A C 1
ATOM 1774 O O . GLU A 1 207 ? -17.043 0.193 14.510 1.00 98.06 207 GLU A O 1
ATOM 1779 N N . ALA A 1 208 ? -15.452 -1.042 13.543 1.00 97.50 208 ALA A N 1
ATOM 1780 C CA . ALA A 1 208 ? -14.346 -0.207 14.003 1.00 97.50 208 ALA A CA 1
ATOM 1781 C C . ALA A 1 208 ? -14.414 1.210 13.407 1.00 97.50 208 ALA A C 1
ATOM 1783 O O . ALA A 1 208 ? -14.190 2.183 14.127 1.00 97.50 208 ALA A O 1
ATOM 1784 N N . GLU A 1 209 ? -14.779 1.347 12.128 1.00 96.56 209 GLU A N 1
ATOM 1785 C CA . GLU A 1 209 ? -15.023 2.648 11.496 1.00 96.56 209 GLU A CA 1
ATOM 1786 C C . GLU A 1 209 ? -16.163 3.410 12.183 1.00 96.56 209 GLU A C 1
ATOM 1788 O O . GLU A 1 209 ? -15.985 4.582 12.515 1.00 96.56 209 GLU A O 1
ATOM 1793 N N . PHE A 1 210 ? -17.282 2.740 12.482 1.00 95.75 210 PHE A N 1
ATOM 1794 C CA . PHE A 1 210 ? -18.401 3.329 13.224 1.00 95.75 210 PHE A CA 1
ATOM 1795 C C . PHE A 1 210 ? -17.966 3.870 14.595 1.00 95.75 210 PHE A C 1
ATOM 1797 O O . PHE A 1 210 ? -18.292 5.004 14.950 1.00 95.75 210 PHE A O 1
ATOM 1804 N N . TYR A 1 211 ? -17.185 3.095 15.355 1.00 95.56 211 TYR A N 1
ATOM 1805 C CA . TYR A 1 211 ? -16.671 3.540 16.653 1.00 95.56 211 TYR A CA 1
ATOM 1806 C C . TYR A 1 211 ? -15.522 4.554 16.551 1.00 95.56 211 TYR A C 1
ATOM 1808 O O . TYR A 1 211 ? -15.147 5.155 17.562 1.00 95.56 211 TYR A O 1
ATOM 1816 N N . GLY A 1 212 ? -14.974 4.785 15.356 1.00 95.88 212 GLY A N 1
ATOM 1817 C CA . GLY A 1 212 ? -13.797 5.624 15.150 1.00 95.88 212 GLY A CA 1
ATOM 1818 C C . GLY A 1 212 ? -12.527 5.019 15.750 1.00 95.88 212 GLY A C 1
ATOM 1819 O O . GLY A 1 212 ? -11.669 5.758 16.225 1.00 95.88 212 GLY A O 1
ATOM 1820 N N . ILE A 1 213 ? -12.423 3.688 15.764 1.00 96.88 213 ILE A N 1
ATOM 1821 C CA . ILE A 1 213 ? -11.284 2.940 16.298 1.00 96.88 213 ILE A CA 1
ATOM 1822 C C . ILE A 1 213 ? -10.355 2.517 15.162 1.00 96.88 213 ILE A C 1
ATOM 1824 O O . ILE A 1 213 ? -10.780 1.979 14.139 1.00 96.88 213 ILE A O 1
ATOM 1828 N N . LYS A 1 214 ? -9.055 2.738 15.352 1.00 97.12 214 LYS A N 1
ATOM 1829 C CA . LYS A 1 214 ? -7.994 2.217 14.487 1.00 97.12 214 LYS A CA 1
ATOM 1830 C C . LYS A 1 214 ? -7.255 1.098 15.207 1.00 97.12 214 LYS A C 1
ATOM 1832 O O . LYS A 1 214 ? -6.807 1.281 16.337 1.00 97.12 214 LYS A O 1
ATOM 1837 N N . PHE A 1 215 ? -7.104 -0.049 14.546 1.00 97.31 215 PHE A N 1
ATOM 1838 C CA . PHE A 1 215 ? -6.356 -1.178 15.108 1.00 97.31 215 PHE A CA 1
ATOM 1839 C C . PHE A 1 215 ? -4.849 -0.917 15.176 1.00 97.31 215 PHE A C 1
ATOM 1841 O O . PHE A 1 215 ? -4.168 -1.464 16.034 1.00 97.31 215 PHE A O 1
ATOM 1848 N N . LEU A 1 216 ? -4.331 -0.046 14.308 1.00 95.94 216 LEU A N 1
ATOM 1849 C CA . LEU A 1 216 ? -2.939 0.389 14.324 1.00 95.94 216 LEU A CA 1
ATOM 1850 C C . LEU A 1 216 ? -2.866 1.920 14.369 1.00 95.94 216 LEU A C 1
ATOM 1852 O O . LEU A 1 216 ? -3.621 2.579 13.650 1.00 95.94 216 LEU A O 1
ATOM 1856 N N . PRO A 1 217 ? -1.952 2.500 15.168 1.00 94.94 217 PRO A N 1
ATOM 1857 C CA . PRO A 1 217 ? -1.786 3.950 15.271 1.00 94.94 217 PRO A CA 1
ATOM 1858 C C . PRO A 1 217 ? -0.945 4.551 14.129 1.00 94.94 217 PRO A C 1
ATOM 1860 O O . PRO A 1 217 ? -0.658 5.744 14.139 1.00 94.94 217 PRO A O 1
ATOM 1863 N N . PHE A 1 218 ? -0.529 3.740 13.155 1.00 95.62 218 PHE A N 1
ATOM 1864 C CA . PHE A 1 218 ? 0.283 4.134 12.006 1.00 95.62 218 PHE A CA 1
ATOM 1865 C C . PHE A 1 218 ? -0.251 3.482 10.720 1.00 95.62 218 PHE A C 1
ATOM 1867 O O . PHE A 1 218 ? -0.895 2.430 10.790 1.00 95.62 218 PHE A O 1
ATOM 1874 N N . PRO A 1 219 ? -0.003 4.078 9.540 1.00 97.06 219 PRO A N 1
ATOM 1875 C CA . PRO A 1 219 ? -0.394 3.476 8.272 1.00 97.06 219 PRO A CA 1
ATOM 1876 C C . PRO A 1 219 ? 0.463 2.246 7.955 1.00 97.06 219 PRO A C 1
ATOM 1878 O O . PRO A 1 219 ? 1.655 2.208 8.255 1.00 97.06 219 PRO A O 1
ATOM 1881 N N . LEU A 1 220 ? -0.135 1.262 7.286 1.00 98.19 220 LEU A N 1
ATOM 1882 C CA . LEU A 1 220 ? 0.602 0.163 6.666 1.00 98.19 220 LEU A CA 1
ATOM 1883 C C . LEU A 1 220 ? 0.900 0.523 5.210 1.00 98.19 220 LEU A C 1
ATOM 1885 O O . LEU A 1 220 ? -0.012 0.872 4.461 1.00 98.19 220 LEU A O 1
ATOM 1889 N N . VAL A 1 221 ? 2.173 0.448 4.823 1.00 98.62 221 VAL A N 1
ATOM 1890 C CA . VAL A 1 221 ? 2.640 0.814 3.480 1.00 98.62 221 VAL A CA 1
ATOM 1891 C C . VAL A 1 221 ? 3.137 -0.434 2.768 1.00 98.62 221 VAL A C 1
ATOM 1893 O O . VAL A 1 221 ? 4.091 -1.062 3.224 1.00 98.62 221 VAL A O 1
ATOM 1896 N N . PHE A 1 222 ? 2.496 -0.772 1.651 1.00 98.81 222 PHE A N 1
ATOM 1897 C CA . PHE A 1 222 ? 2.776 -1.981 0.883 1.00 98.81 222 PHE A CA 1
ATOM 1898 C C . PHE A 1 222 ? 3.383 -1.647 -0.484 1.00 98.81 222 PHE A C 1
ATOM 1900 O O . PHE A 1 222 ? 2.869 -0.784 -1.195 1.00 98.81 222 PHE A O 1
ATOM 1907 N N . CYS A 1 223 ? 4.426 -2.380 -0.866 1.00 98.75 223 CYS A N 1
ATOM 1908 C CA . CYS A 1 223 ? 4.943 -2.464 -2.233 1.00 98.75 223 CYS A CA 1
ATOM 1909 C C . CYS A 1 223 ? 4.548 -3.827 -2.801 1.00 98.75 223 CYS A C 1
ATOM 1911 O O . CYS A 1 223 ? 4.819 -4.844 -2.170 1.00 98.75 223 CYS A O 1
ATOM 1913 N N . ILE A 1 224 ? 3.871 -3.866 -3.949 1.00 98.88 224 ILE A N 1
ATOM 1914 C CA . ILE A 1 224 ? 3.201 -5.080 -4.437 1.00 98.88 224 ILE A CA 1
ATOM 1915 C C . ILE A 1 224 ? 3.610 -5.351 -5.883 1.00 98.88 224 ILE A C 1
ATOM 1917 O O . ILE A 1 224 ? 3.488 -4.464 -6.726 1.00 98.88 224 ILE A O 1
ATOM 1921 N N . GLY A 1 225 ? 4.026 -6.585 -6.176 1.00 98.69 225 GLY A N 1
ATOM 1922 C CA . GLY A 1 225 ? 4.285 -7.073 -7.531 1.00 98.69 225 GLY A CA 1
ATOM 1923 C C . GLY A 1 225 ? 5.365 -6.297 -8.287 1.00 98.69 225 GLY A C 1
ATOM 1924 O O . GLY A 1 225 ? 6.318 -5.790 -7.702 1.00 98.69 225 GLY A O 1
ATOM 1925 N N . GLY A 1 226 ? 5.223 -6.228 -9.613 1.00 98.69 226 GLY A N 1
ATOM 1926 C CA . GLY A 1 226 ? 6.154 -5.514 -10.489 1.00 98.69 226 GLY A CA 1
ATOM 1927 C C . GLY A 1 226 ? 7.064 -6.443 -11.292 1.00 98.69 226 GLY A C 1
ATOM 1928 O O . GLY A 1 226 ? 6.708 -7.588 -11.578 1.00 98.69 226 GLY A O 1
ATOM 1929 N N . PHE A 1 227 ? 8.212 -5.915 -11.712 1.00 98.62 227 PHE A N 1
ATOM 1930 C CA . PHE A 1 227 ? 9.210 -6.607 -12.528 1.00 98.62 227 PHE A CA 1
ATOM 1931 C C . PHE A 1 227 ? 10.607 -6.221 -12.035 1.00 98.62 227 PHE A C 1
ATOM 1933 O O . PHE A 1 227 ? 10.907 -5.030 -11.950 1.00 98.62 227 PHE A O 1
ATOM 1940 N N . ASP A 1 228 ? 11.452 -7.198 -11.704 1.00 97.88 228 ASP A N 1
ATOM 1941 C CA . ASP A 1 228 ? 12.789 -6.954 -11.127 1.00 97.88 228 ASP A CA 1
ATOM 1942 C C . ASP A 1 228 ? 13.899 -6.740 -12.177 1.00 97.88 228 ASP A C 1
ATOM 1944 O O . ASP A 1 228 ? 15.070 -6.572 -11.837 1.00 97.88 228 ASP A O 1
ATOM 1948 N N . GLY A 1 229 ? 13.532 -6.733 -13.461 1.00 97.44 229 GLY A N 1
ATOM 1949 C CA . GLY A 1 229 ? 14.457 -6.702 -14.595 1.00 97.44 229 GLY A CA 1
ATOM 1950 C C . GLY A 1 229 ? 14.575 -8.048 -15.311 1.00 97.44 229 GLY A C 1
ATOM 1951 O O . GLY A 1 229 ? 14.982 -8.070 -16.473 1.00 97.44 229 GLY A O 1
ATOM 1952 N N . VAL A 1 230 ? 14.171 -9.144 -14.659 1.00 97.50 230 VAL A N 1
ATOM 1953 C CA . VAL A 1 230 ? 14.230 -10.511 -15.194 1.00 97.50 230 VAL A CA 1
ATOM 1954 C C . VAL A 1 230 ? 12.916 -11.263 -15.010 1.00 97.50 230 VAL A C 1
ATOM 1956 O O . VAL A 1 230 ? 12.510 -11.974 -15.914 1.00 97.50 230 VAL A O 1
ATOM 1959 N N . GLU A 1 231 ? 12.218 -11.127 -13.891 1.00 98.38 231 GLU A N 1
ATOM 1960 C CA . GLU A 1 231 ? 11.010 -11.883 -13.570 1.00 98.38 231 GLU A CA 1
ATOM 1961 C C . GLU A 1 231 ? 9.856 -10.958 -13.182 1.00 98.38 231 GLU A C 1
ATOM 1963 O O . GLU A 1 231 ? 10.028 -9.916 -12.544 1.00 98.38 231 GLU A O 1
ATOM 1968 N N . TYR A 1 232 ? 8.640 -11.369 -13.549 1.00 98.69 232 TYR A N 1
ATOM 1969 C CA . TYR A 1 232 ? 7.433 -10.773 -12.985 1.00 98.69 232 TYR A CA 1
ATOM 1970 C C . TYR A 1 232 ? 7.269 -11.238 -11.540 1.00 98.69 232 TYR A C 1
ATOM 1972 O O . TYR A 1 232 ? 7.449 -12.416 -11.223 1.00 98.69 232 TYR A O 1
ATOM 1980 N N . LEU A 1 233 ? 6.874 -10.317 -10.670 1.00 98.81 233 LEU A N 1
ATOM 1981 C CA . LEU A 1 233 ? 6.812 -10.550 -9.236 1.00 98.81 233 LEU A CA 1
ATOM 1982 C C . LEU A 1 233 ? 5.370 -10.741 -8.765 1.00 98.81 233 LEU A C 1
ATOM 1984 O O . LEU A 1 233 ? 4.439 -10.081 -9.231 1.00 98.81 233 LEU A O 1
ATOM 1988 N N . ASN A 1 234 ? 5.196 -11.639 -7.802 1.00 98.75 234 ASN A N 1
ATOM 1989 C CA . ASN A 1 234 ? 4.014 -11.722 -6.943 1.00 98.75 234 ASN A CA 1
ATOM 1990 C C . ASN A 1 234 ? 4.343 -11.406 -5.476 1.00 98.75 234 ASN A C 1
ATOM 1992 O O . ASN A 1 234 ? 3.461 -11.461 -4.621 1.00 98.75 234 ASN A O 1
ATOM 1996 N N . SER A 1 235 ? 5.604 -11.086 -5.179 1.00 98.81 235 SER A N 1
ATOM 1997 C CA . SER A 1 235 ? 6.030 -10.677 -3.850 1.00 98.81 235 SER A CA 1
ATOM 1998 C C . SER A 1 235 ? 5.336 -9.390 -3.414 1.00 98.81 235 SER A C 1
ATOM 2000 O O . SER A 1 235 ? 4.964 -8.537 -4.225 1.00 98.81 235 SER A O 1
ATOM 2002 N N . MET A 1 236 ? 5.182 -9.261 -2.102 1.00 98.81 236 MET A N 1
ATOM 2003 C CA . MET A 1 236 ? 4.750 -8.037 -1.450 1.00 98.81 236 MET A CA 1
ATOM 2004 C C . MET A 1 236 ? 5.752 -7.698 -0.352 1.00 98.81 236 MET A C 1
ATOM 2006 O O . MET A 1 236 ? 6.208 -8.586 0.365 1.00 98.81 236 MET A O 1
ATOM 2010 N N . GLU A 1 237 ? 6.076 -6.422 -0.206 1.00 98.81 237 GLU A N 1
ATOM 2011 C CA . GLU A 1 237 ? 6.885 -5.896 0.887 1.00 98.81 237 GLU A CA 1
ATOM 2012 C C . GLU A 1 237 ? 6.047 -4.935 1.732 1.00 98.81 237 GLU A C 1
ATOM 2014 O O . GLU A 1 237 ? 5.212 -4.194 1.215 1.00 98.81 237 GLU A O 1
ATOM 2019 N N . LEU A 1 238 ? 6.273 -4.948 3.042 1.00 98.75 238 LEU A N 1
ATOM 2020 C CA . LEU A 1 238 ? 5.656 -4.065 4.025 1.00 98.75 238 LEU A CA 1
ATOM 2021 C C . LEU A 1 238 ? 6.750 -3.244 4.710 1.00 98.75 238 LEU A C 1
ATOM 2023 O O . LEU A 1 238 ? 7.759 -3.795 5.156 1.00 98.75 238 LEU A O 1
ATOM 2027 N N . LEU A 1 239 ? 6.537 -1.936 4.829 1.00 98.69 239 LEU A N 1
ATOM 2028 C CA . LEU A 1 239 ? 7.428 -1.061 5.584 1.00 98.69 239 LEU A CA 1
ATOM 2029 C C . LEU A 1 239 ? 7.282 -1.306 7.095 1.00 98.69 239 LEU A C 1
ATOM 2031 O O . LEU A 1 239 ? 6.241 -1.011 7.686 1.00 98.69 239 LEU A O 1
ATOM 2035 N N . ASP A 1 240 ? 8.347 -1.791 7.733 1.00 97.81 240 ASP A N 1
ATOM 2036 C CA . ASP A 1 240 ? 8.462 -1.848 9.188 1.00 97.81 240 ASP A CA 1
ATOM 2037 C C . ASP A 1 240 ? 8.948 -0.492 9.710 1.00 97.81 240 ASP A C 1
ATOM 2039 O O . ASP A 1 240 ? 10.137 -0.168 9.675 1.00 97.81 240 ASP A O 1
ATOM 2043 N N . ILE A 1 241 ? 8.009 0.314 10.207 1.00 95.75 241 ILE A N 1
ATOM 2044 C CA . ILE A 1 241 ? 8.289 1.660 10.723 1.00 95.75 241 ILE A CA 1
ATOM 2045 C C . ILE A 1 241 ? 9.215 1.605 11.946 1.00 95.75 241 ILE A C 1
ATOM 2047 O O . ILE A 1 241 ? 10.046 2.494 12.123 1.00 95.75 241 ILE A O 1
ATOM 2051 N N . SER A 1 242 ? 9.118 0.569 12.781 1.00 95.44 242 SER A N 1
ATOM 2052 C CA . SER A 1 242 ? 9.942 0.468 13.991 1.00 95.44 242 SER A CA 1
ATOM 2053 C C . SER A 1 242 ? 11.414 0.211 13.667 1.00 95.44 242 SER A C 1
ATOM 2055 O O . SER A 1 242 ? 12.298 0.723 14.352 1.00 95.44 242 SER A O 1
ATOM 2057 N N . GLN A 1 243 ? 11.674 -0.532 12.588 1.00 96.62 243 GLN A N 1
ATOM 2058 C CA . GLN A 1 243 ? 13.022 -0.922 12.168 1.00 96.62 243 GLN A CA 1
ATOM 2059 C C . GLN A 1 243 ? 13.550 -0.138 10.967 1.00 96.62 243 GLN A C 1
ATOM 2061 O O . GLN A 1 243 ? 14.705 -0.321 10.590 1.00 96.62 243 GLN A O 1
ATOM 2066 N N . GLN A 1 244 ? 12.733 0.750 10.393 1.00 96.62 244 GLN A N 1
ATOM 2067 C CA . GLN A 1 244 ? 13.088 1.587 9.245 1.00 96.62 244 GLN A CA 1
ATOM 2068 C C . GLN A 1 244 ? 13.596 0.759 8.053 1.00 96.62 244 GLN A C 1
ATOM 2070 O O . GLN A 1 244 ? 14.564 1.122 7.385 1.00 96.62 244 GLN A O 1
ATOM 2075 N N . CYS A 1 245 ? 12.945 -0.375 7.789 1.00 98.19 245 CYS A N 1
ATOM 2076 C CA . CYS A 1 245 ? 13.304 -1.272 6.697 1.00 98.19 245 CYS A CA 1
ATOM 2077 C C . CYS A 1 245 ? 12.070 -1.909 6.053 1.00 98.19 245 CYS A C 1
ATOM 2079 O O . CYS A 1 245 ? 10.995 -1.984 6.652 1.00 98.19 245 CYS A O 1
ATOM 2081 N N . TRP A 1 246 ? 12.230 -2.374 4.818 1.00 98.69 246 TRP A N 1
ATOM 2082 C CA . TRP A 1 246 ? 11.218 -3.174 4.141 1.00 98.69 246 TRP A CA 1
ATOM 2083 C C . TRP A 1 246 ? 11.342 -4.638 4.556 1.00 98.69 246 TRP A C 1
ATOM 2085 O O . TRP A 1 246 ? 12.445 -5.168 4.714 1.00 98.69 246 TRP A O 1
ATOM 2095 N N . ARG A 1 247 ? 10.197 -5.293 4.749 1.00 98.25 247 ARG A N 1
ATOM 2096 C CA . ARG A 1 247 ? 10.102 -6.716 5.075 1.00 98.25 247 ARG A CA 1
ATOM 2097 C C . ARG A 1 247 ? 9.223 -7.420 4.062 1.00 98.25 247 ARG A C 1
ATOM 2099 O O . ARG A 1 247 ? 8.168 -6.906 3.702 1.00 98.25 247 ARG A O 1
ATOM 2106 N N . MET A 1 248 ? 9.614 -8.630 3.679 1.00 98.38 248 MET A N 1
ATOM 2107 C CA . MET A 1 248 ? 8.751 -9.499 2.884 1.00 98.38 248 MET A CA 1
ATOM 2108 C C . MET A 1 248 ? 7.431 -9.758 3.623 1.00 98.38 248 MET A C 1
ATOM 2110 O O . MET A 1 248 ? 7.413 -9.983 4.834 1.00 98.38 248 MET A O 1
ATOM 2114 N N . CYS A 1 249 ? 6.338 -9.720 2.873 1.00 97.88 249 CYS A N 1
ATOM 2115 C CA . CYS A 1 249 ? 4.969 -9.949 3.311 1.00 97.88 249 CYS A CA 1
ATOM 2116 C C . CYS A 1 249 ? 4.317 -11.015 2.412 1.00 97.88 249 CYS A C 1
ATOM 2118 O O . CYS A 1 249 ? 4.921 -11.481 1.442 1.00 97.88 249 CYS A O 1
ATOM 2120 N N . THR A 1 250 ? 3.094 -11.423 2.744 1.00 98.56 250 THR A N 1
ATOM 2121 C CA . THR A 1 250 ? 2.375 -12.504 2.063 1.00 98.56 250 THR A CA 1
ATOM 2122 C C . THR A 1 250 ? 2.201 -12.199 0.566 1.00 98.56 250 THR A C 1
ATOM 2124 O O . THR A 1 250 ? 1.566 -11.197 0.221 1.00 98.56 250 THR A O 1
ATOM 2127 N N . PRO A 1 251 ? 2.760 -13.023 -0.339 1.00 98.75 251 PRO A N 1
ATOM 2128 C CA . PRO A 1 251 ? 2.693 -12.780 -1.776 1.00 98.75 251 PRO A CA 1
ATOM 2129 C C . PRO A 1 251 ? 1.277 -13.011 -2.318 1.00 98.75 251 PRO A C 1
ATOM 2131 O O . PRO A 1 251 ? 0.537 -13.849 -1.798 1.00 98.75 251 PRO A O 1
ATOM 2134 N N . MET A 1 252 ? 0.924 -12.301 -3.391 1.00 98.69 252 MET A N 1
ATOM 2135 C CA . MET A 1 252 ? -0.287 -12.589 -4.171 1.00 98.69 252 MET A CA 1
ATOM 2136 C C . MET A 1 252 ? -0.122 -13.888 -4.977 1.00 98.69 252 MET A C 1
ATOM 2138 O O . MET A 1 252 ? 0.986 -14.418 -5.108 1.00 98.69 252 MET A O 1
ATOM 2142 N N . SER A 1 253 ? -1.210 -14.417 -5.535 1.00 98.50 253 SER A N 1
ATOM 2143 C CA . SER A 1 253 ? -1.167 -15.663 -6.304 1.00 98.50 253 SER A CA 1
ATOM 2144 C C . SER A 1 253 ? -0.468 -15.453 -7.646 1.00 98.50 253 SER A C 1
ATOM 2146 O O . SER A 1 253 ? 0.534 -16.110 -7.946 1.00 98.50 253 SER A O 1
ATOM 2148 N N . THR A 1 254 ? -0.925 -14.468 -8.422 1.00 98.50 254 THR A N 1
ATOM 2149 C CA . THR A 1 254 ? -0.469 -14.271 -9.800 1.00 98.50 254 THR A CA 1
ATOM 2150 C C . THR A 1 254 ? 0.681 -13.273 -9.871 1.00 98.50 254 THR A C 1
ATOM 2152 O O . THR A 1 254 ? 0.537 -12.116 -9.471 1.00 98.50 254 THR A O 1
ATOM 2155 N N . LYS A 1 255 ? 1.816 -13.692 -10.452 1.00 98.81 255 LYS A N 1
ATOM 2156 C CA . LYS A 1 255 ? 2.932 -12.804 -10.829 1.00 98.81 255 LYS A CA 1
ATOM 2157 C C . LYS A 1 255 ? 2.474 -11.830 -11.908 1.00 98.81 255 LYS A C 1
ATOM 2159 O O . LYS A 1 255 ? 1.975 -12.277 -12.941 1.00 98.81 255 LYS A O 1
ATOM 2164 N N . LYS A 1 256 ? 2.648 -10.525 -11.687 1.00 98.69 256 LYS A N 1
ATOM 2165 C CA . LYS A 1 256 ? 2.225 -9.488 -12.641 1.00 98.69 256 LYS A CA 1
ATOM 2166 C C . LYS A 1 256 ? 2.881 -8.134 -12.377 1.00 98.69 256 LYS A C 1
ATOM 2168 O O . LYS A 1 256 ? 3.193 -7.785 -11.241 1.00 98.69 256 LYS A O 1
ATOM 2173 N N . ALA A 1 257 ? 3.019 -7.351 -13.442 1.00 98.75 257 ALA A N 1
ATOM 2174 C CA . ALA A 1 257 ? 3.377 -5.934 -13.405 1.00 98.75 257 ALA A CA 1
ATOM 2175 C C . ALA A 1 257 ? 2.312 -5.099 -14.131 1.00 98.75 257 ALA A C 1
ATOM 2177 O O . ALA A 1 257 ? 1.414 -5.651 -14.772 1.00 98.75 257 ALA A O 1
ATOM 2178 N N . TYR A 1 258 ? 2.426 -3.770 -14.041 1.00 98.62 258 TYR A N 1
ATOM 2179 C CA . TYR A 1 258 ? 1.593 -2.819 -14.789 1.00 98.62 258 TYR A CA 1
ATOM 2180 C C . TYR A 1 258 ? 0.077 -2.986 -14.576 1.00 98.62 258 TYR A C 1
ATOM 2182 O O . TYR A 1 258 ? -0.712 -2.786 -15.498 1.00 98.62 258 TYR A O 1
ATOM 2190 N N . PHE A 1 259 ? -0.340 -3.392 -13.381 1.00 98.81 259 PHE A N 1
ATOM 2191 C CA . PHE A 1 259 ? -1.747 -3.522 -13.005 1.00 98.81 259 PHE A CA 1
ATOM 2192 C C . PHE A 1 259 ? -2.277 -2.230 -12.376 1.00 98.81 259 PHE A C 1
ATOM 2194 O O . PHE A 1 259 ? -1.514 -1.409 -11.867 1.00 98.81 259 PHE A O 1
ATOM 2201 N N . GLY A 1 260 ? -3.598 -2.084 -12.369 1.00 98.81 260 GLY A N 1
ATOM 2202 C CA . GLY A 1 260 ? -4.275 -1.074 -11.565 1.00 98.81 260 GLY A CA 1
ATOM 2203 C C . GLY A 1 260 ? -4.397 -1.548 -10.120 1.00 98.81 260 GLY A C 1
ATOM 2204 O O . GLY A 1 260 ? -4.561 -2.741 -9.861 1.00 98.81 260 GLY A O 1
ATOM 2205 N N . SER A 1 261 ? -4.327 -0.620 -9.172 1.00 98.81 261 SER A N 1
ATOM 2206 C CA . SER A 1 261 ? -4.501 -0.918 -7.752 1.00 98.81 261 SER A CA 1
ATOM 2207 C C . SER A 1 261 ? -5.331 0.150 -7.054 1.00 98.81 261 SER A C 1
ATOM 2209 O O . SER A 1 261 ? -5.389 1.301 -7.488 1.00 98.81 261 SER A O 1
ATOM 2211 N N . ALA A 1 262 ? -6.030 -0.242 -5.993 1.00 98.81 262 ALA A N 1
ATOM 2212 C CA . ALA A 1 262 ? -6.850 0.657 -5.191 1.00 98.81 262 ALA A CA 1
ATOM 2213 C C . ALA A 1 262 ? -7.085 0.076 -3.790 1.00 98.81 262 ALA A C 1
ATOM 2215 O O . ALA A 1 262 ? -6.954 -1.128 -3.578 1.00 98.81 262 ALA A O 1
ATOM 2216 N N . VAL A 1 263 ? -7.466 0.924 -2.834 1.00 98.75 263 VAL A N 1
ATOM 2217 C CA . VAL A 1 263 ? -7.861 0.493 -1.483 1.00 98.75 263 VAL A CA 1
ATOM 2218 C C . VAL A 1 263 ? -9.341 0.785 -1.286 1.00 98.75 263 VAL A C 1
ATOM 2220 O O . VAL A 1 263 ? -9.772 1.925 -1.465 1.00 98.75 263 VAL A O 1
ATOM 2223 N N . LEU A 1 264 ? -10.122 -0.222 -0.901 1.00 98.44 264 LEU A N 1
ATOM 2224 C CA . LEU A 1 264 ? -11.540 -0.073 -0.569 1.00 98.44 264 LEU A CA 1
ATOM 2225 C C . LEU A 1 264 ? -11.817 -0.777 0.755 1.00 98.44 264 LEU A C 1
ATOM 2227 O O . LEU A 1 264 ? -11.464 -1.940 0.922 1.00 98.44 264 LEU A O 1
ATOM 2231 N N . ASN A 1 265 ? -12.431 -0.066 1.703 1.00 97.19 265 ASN A N 1
ATOM 2232 C CA . ASN A 1 265 ? -12.726 -0.572 3.049 1.00 97.19 265 ASN A CA 1
ATOM 2233 C C . ASN A 1 265 ? -11.493 -1.157 3.777 1.00 97.19 265 ASN A C 1
ATOM 2235 O O . ASN A 1 265 ? -11.621 -2.093 4.554 1.00 97.19 265 ASN A O 1
ATOM 2239 N N . ASN A 1 266 ? -10.298 -0.604 3.524 1.00 98.06 266 ASN A N 1
ATOM 2240 C CA . ASN A 1 266 ? -8.988 -1.091 3.999 1.00 98.06 266 ASN A CA 1
ATOM 2241 C C . ASN A 1 266 ? -8.526 -2.460 3.457 1.00 98.06 266 ASN A C 1
ATOM 2243 O O . ASN A 1 266 ? -7.516 -2.980 3.924 1.00 98.06 266 ASN A O 1
ATOM 2247 N N . PHE A 1 267 ? -9.191 -3.008 2.440 1.00 98.62 267 PHE A N 1
ATOM 2248 C CA . PHE A 1 267 ? -8.684 -4.137 1.658 1.00 98.62 267 PHE A CA 1
ATOM 2249 C C . PHE A 1 267 ? -7.901 -3.611 0.452 1.00 98.62 267 PHE A C 1
ATOM 2251 O O . PHE A 1 267 ? -8.302 -2.617 -0.166 1.00 98.62 267 PHE A O 1
ATOM 2258 N N . LEU A 1 268 ? -6.789 -4.267 0.109 1.00 98.81 268 LEU A N 1
ATOM 2259 C CA . LEU A 1 268 ? -5.983 -3.895 -1.059 1.00 98.81 268 LEU A CA 1
ATOM 2260 C C . LEU A 1 268 ? -6.490 -4.656 -2.277 1.00 98.81 268 LEU A C 1
ATOM 2262 O O . LEU A 1 268 ? -6.568 -5.877 -2.231 1.00 98.81 268 LEU A O 1
ATOM 2266 N N . TYR A 1 269 ? -6.793 -3.951 -3.360 1.00 98.88 269 TYR A N 1
ATOM 2267 C CA . TYR A 1 269 ? -7.216 -4.535 -4.628 1.00 98.88 269 TYR A CA 1
ATOM 2268 C C . TYR A 1 269 ? -6.122 -4.339 -5.670 1.00 98.88 269 TYR A C 1
ATOM 2270 O O . TYR A 1 269 ? -5.624 -3.223 -5.844 1.00 98.88 269 TYR A O 1
ATOM 2278 N N . VAL A 1 270 ? -5.804 -5.402 -6.405 1.00 98.88 270 VAL A N 1
ATOM 2279 C CA . VAL A 1 270 ? -4.969 -5.359 -7.611 1.00 98.88 270 VAL A CA 1
ATOM 2280 C C . VAL A 1 270 ? -5.732 -6.008 -8.759 1.00 98.88 270 VAL A C 1
ATOM 2282 O O . VAL A 1 270 ? -6.317 -7.073 -8.584 1.00 98.88 270 VAL A O 1
ATOM 2285 N N . PHE A 1 271 ? -5.772 -5.357 -9.918 1.00 98.88 271 PHE A N 1
ATOM 2286 C CA . PHE A 1 271 ? -6.590 -5.798 -11.048 1.00 98.88 271 PHE A CA 1
ATOM 2287 C C . PHE A 1 271 ? -5.941 -5.484 -12.395 1.00 98.88 271 PHE A C 1
ATOM 2289 O O . PHE A 1 271 ? -5.461 -4.373 -12.655 1.00 98.88 271 PHE A O 1
ATOM 2296 N N . GLY A 1 272 ? -5.971 -6.479 -13.278 1.00 98.75 272 GLY A N 1
ATOM 2297 C CA . GLY A 1 272 ? -5.299 -6.433 -14.572 1.00 98.75 272 GLY A CA 1
ATOM 2298 C C . GLY A 1 272 ? -3.793 -6.679 -14.471 1.00 98.75 272 GLY A C 1
ATOM 2299 O O . GLY A 1 272 ? -3.332 -7.452 -13.636 1.00 98.75 272 GLY A O 1
ATOM 2300 N N . GLY A 1 273 ? -3.023 -6.033 -15.341 1.00 98.75 273 GLY A N 1
ATOM 2301 C CA . GLY A 1 273 ? -1.581 -6.225 -15.487 1.00 98.75 273 GLY A CA 1
ATOM 2302 C C . GLY A 1 273 ? -1.212 -7.250 -16.552 1.00 98.75 273 GLY A C 1
ATOM 2303 O O . GLY A 1 273 ? -2.043 -7.675 -17.355 1.00 98.75 273 GLY A O 1
ATOM 2304 N N . ASN A 1 274 ? 0.062 -7.625 -16.595 1.00 98.75 274 ASN A N 1
ATOM 2305 C CA . ASN A 1 274 ? 0.565 -8.640 -17.515 1.00 98.75 274 ASN A CA 1
ATOM 2306 C C . ASN A 1 274 ? 1.729 -9.429 -16.913 1.00 98.75 274 ASN A C 1
ATOM 2308 O O . ASN A 1 274 ? 2.336 -9.004 -15.928 1.00 98.75 274 ASN A O 1
ATOM 2312 N N . ASN A 1 275 ? 2.043 -10.556 -17.545 1.00 98.69 275 ASN A N 1
ATOM 2313 C CA . ASN A 1 275 ? 3.182 -11.405 -17.215 1.00 98.69 275 ASN A CA 1
ATOM 2314 C C . ASN A 1 275 ? 3.721 -12.097 -18.479 1.00 98.69 275 ASN A C 1
ATOM 2316 O O . ASN A 1 275 ? 3.488 -11.610 -19.589 1.00 98.69 275 ASN A O 1
ATOM 2320 N N . TYR A 1 276 ? 4.484 -13.182 -18.317 1.00 98.38 276 TYR A N 1
ATOM 2321 C CA . TYR A 1 276 ? 5.036 -13.944 -19.439 1.00 98.38 276 TYR A CA 1
ATOM 2322 C C . TYR A 1 276 ? 3.974 -14.663 -20.267 1.00 98.38 276 TYR A C 1
ATOM 2324 O O . TYR A 1 276 ? 4.076 -14.694 -21.493 1.00 98.38 276 TYR A O 1
ATOM 2332 N N . ASP A 1 277 ? 2.945 -15.187 -19.608 1.00 98.25 277 ASP A N 1
ATOM 2333 C CA . ASP A 1 277 ? 1.912 -15.995 -20.250 1.00 98.25 277 ASP A CA 1
ATOM 2334 C C . ASP A 1 277 ? 0.841 -15.121 -20.918 1.00 98.25 277 ASP A C 1
ATOM 2336 O O . ASP A 1 277 ? 0.296 -15.469 -21.966 1.00 98.25 277 ASP A O 1
ATOM 2340 N N . TYR A 1 278 ? 0.561 -13.950 -20.339 1.00 98.38 278 TYR A N 1
ATOM 2341 C CA . TYR A 1 278 ? -0.544 -13.091 -20.748 1.00 98.38 278 TYR A CA 1
ATOM 2342 C C . TYR A 1 278 ? -0.094 -11.655 -20.993 1.00 98.38 278 TYR A C 1
ATOM 2344 O O . TYR A 1 278 ? 0.463 -10.990 -20.119 1.00 98.38 278 TYR A O 1
ATOM 2352 N N . LYS A 1 279 ? -0.430 -11.126 -22.178 1.00 98.31 279 LYS A N 1
ATOM 2353 C CA . LYS A 1 279 ? -0.194 -9.716 -22.540 1.00 98.31 279 LYS A CA 1
ATOM 2354 C C . LYS A 1 279 ? -1.073 -8.735 -21.759 1.00 98.31 279 LYS A C 1
ATOM 2356 O O . LYS A 1 279 ? -0.669 -7.584 -21.614 1.00 98.31 279 LYS A O 1
ATOM 2361 N N . ALA A 1 280 ? -2.244 -9.171 -21.304 1.00 98.56 280 ALA A N 1
ATOM 2362 C CA . ALA A 1 280 ? -3.179 -8.417 -20.476 1.00 98.56 280 ALA A CA 1
ATOM 2363 C C . ALA A 1 280 ? -4.024 -9.403 -19.654 1.00 98.56 280 ALA A C 1
ATOM 2365 O O . ALA A 1 280 ? -4.449 -10.434 -20.177 1.00 98.56 280 ALA A O 1
ATOM 2366 N N . LEU A 1 281 ? -4.262 -9.088 -18.384 1.00 98.75 281 LEU A N 1
ATOM 2367 C CA . LEU A 1 281 ? -5.027 -9.907 -17.444 1.00 98.75 281 LEU A CA 1
ATOM 2368 C C . LEU A 1 281 ? -6.375 -9.252 -17.138 1.00 98.75 281 LEU A C 1
ATOM 2370 O O . LEU A 1 281 ? -6.521 -8.033 -17.214 1.00 98.75 281 LEU A O 1
ATOM 2374 N N . PHE A 1 282 ? -7.363 -10.063 -16.770 1.00 98.56 282 PHE A N 1
ATOM 2375 C CA . PHE A 1 282 ? -8.651 -9.597 -16.243 1.00 98.56 282 PHE A CA 1
ATOM 2376 C C . PHE A 1 282 ? -8.839 -9.934 -14.759 1.00 98.56 282 PHE A C 1
ATOM 2378 O O . PHE A 1 282 ? -9.832 -9.526 -14.168 1.00 98.56 282 PHE A O 1
ATOM 2385 N N . GLU A 1 283 ? -7.932 -10.706 -14.165 1.00 98.69 283 GLU A N 1
ATOM 2386 C CA . GLU A 1 283 ? -8.052 -11.159 -12.781 1.00 98.69 283 GLU A CA 1
ATOM 2387 C C . GLU A 1 283 ? -7.971 -9.983 -11.797 1.00 98.69 283 GLU A C 1
ATOM 2389 O O . GLU A 1 283 ? -7.211 -9.029 -12.007 1.00 98.69 283 GLU A O 1
ATOM 2394 N N . THR A 1 284 ? -8.749 -10.085 -10.717 1.00 98.88 284 THR A N 1
ATOM 2395 C CA . THR A 1 284 ? -8.680 -9.201 -9.552 1.00 98.88 284 THR A CA 1
ATOM 2396 C C . THR A 1 284 ? -8.335 -10.030 -8.324 1.00 98.88 284 THR A C 1
ATOM 2398 O O . THR A 1 284 ? -9.046 -10.980 -8.003 1.00 98.88 284 THR A O 1
ATOM 2401 N N . GLU A 1 285 ? -7.296 -9.637 -7.596 1.00 98.81 285 GLU A N 1
ATOM 2402 C CA . GLU A 1 285 ? -6.933 -10.233 -6.309 1.00 98.81 285 GLU A CA 1
ATOM 2403 C C . GLU A 1 285 ? -7.071 -9.197 -5.193 1.00 98.81 285 GLU A C 1
ATOM 2405 O O . GLU A 1 285 ? -6.818 -8.003 -5.392 1.00 98.81 285 GLU A O 1
ATOM 2410 N N . VAL A 1 286 ? -7.487 -9.663 -4.016 1.00 98.88 286 VAL A N 1
ATOM 2411 C CA . VAL A 1 286 ? -7.764 -8.822 -2.853 1.00 98.88 286 VAL A CA 1
ATOM 2412 C C . VAL A 1 286 ? -7.011 -9.335 -1.640 1.00 98.88 286 VAL A C 1
ATOM 2414 O O . VAL A 1 286 ? -7.064 -10.524 -1.331 1.00 98.88 286 VAL A O 1
ATOM 2417 N N . TYR A 1 287 ? -6.338 -8.429 -0.939 1.00 98.88 287 TYR A N 1
ATOM 2418 C CA . TYR A 1 287 ? -5.619 -8.731 0.291 1.00 98.88 287 TYR A CA 1
ATOM 2419 C C . TYR A 1 287 ? -6.393 -8.253 1.516 1.00 98.88 287 TYR A C 1
ATOM 2421 O O . TYR A 1 287 ? -6.738 -7.072 1.635 1.00 98.88 287 TYR A O 1
ATOM 2429 N N . ASP A 1 288 ? -6.622 -9.183 2.440 1.00 98.62 288 ASP A N 1
ATOM 2430 C CA . ASP A 1 288 ? -7.149 -8.932 3.775 1.00 98.62 288 ASP A CA 1
ATOM 2431 C C . ASP A 1 288 ? -6.004 -8.982 4.786 1.00 98.62 288 ASP A C 1
ATOM 2433 O O . ASP A 1 288 ? -5.469 -10.053 5.083 1.00 98.62 288 ASP A O 1
ATOM 2437 N N . ARG A 1 289 ? -5.634 -7.823 5.342 1.00 98.25 289 ARG A N 1
ATOM 2438 C CA . ARG A 1 289 ? -4.517 -7.743 6.286 1.00 98.25 289 ARG A CA 1
ATOM 2439 C C . ARG A 1 289 ? -4.826 -8.355 7.653 1.00 98.25 289 ARG A C 1
ATOM 2441 O O . ARG A 1 289 ? -3.898 -8.829 8.300 1.00 98.25 289 ARG A O 1
ATOM 2448 N N . LEU A 1 290 ? -6.078 -8.326 8.113 1.00 97.81 290 LEU A N 1
ATOM 2449 C CA . LEU A 1 290 ? -6.421 -8.846 9.441 1.00 97.81 290 LEU A CA 1
ATOM 2450 C C . LEU A 1 290 ? -6.332 -10.373 9.481 1.00 97.81 290 LEU A C 1
ATOM 2452 O O . LEU A 1 290 ? -5.945 -10.941 10.499 1.00 97.81 290 LEU A O 1
ATOM 2456 N N . ARG A 1 291 ? -6.659 -11.026 8.362 1.00 97.94 291 ARG A N 1
ATOM 2457 C CA . ARG A 1 291 ? -6.521 -12.481 8.199 1.00 97.94 291 ARG A CA 1
ATOM 2458 C C . ARG A 1 291 ? -5.208 -12.910 7.544 1.00 97.94 291 ARG A C 1
ATOM 2460 O O . ARG A 1 291 ? -4.899 -14.093 7.568 1.00 97.94 291 ARG A O 1
ATOM 2467 N N . ASP A 1 292 ? -4.457 -11.962 6.986 1.00 98.31 292 ASP A N 1
ATOM 2468 C CA . ASP A 1 292 ? -3.197 -12.179 6.266 1.00 98.31 292 ASP A CA 1
ATOM 2469 C C . ASP A 1 292 ? -3.339 -13.141 5.072 1.00 98.31 292 ASP A C 1
ATOM 2471 O O . ASP A 1 292 ? -2.579 -14.093 4.905 1.00 98.31 292 ASP A O 1
ATOM 2475 N N . VAL A 1 293 ? -4.364 -12.916 4.242 1.00 98.38 293 VAL A N 1
ATOM 2476 C CA . VAL A 1 293 ? -4.669 -13.777 3.088 1.00 98.38 293 VAL A CA 1
ATOM 2477 C C . VAL A 1 293 ? -5.022 -12.980 1.839 1.00 98.38 293 VAL A C 1
ATOM 2479 O O . VAL A 1 293 ? -5.709 -11.957 1.900 1.00 98.38 293 VAL A O 1
ATOM 2482 N N . TRP A 1 294 ? -4.595 -13.506 0.692 1.00 98.81 294 TRP A N 1
ATOM 2483 C CA . TRP A 1 294 ? -5.075 -13.105 -0.627 1.00 98.81 294 TRP A CA 1
ATOM 2484 C C . TRP A 1 294 ? -6.233 -14.001 -1.071 1.00 98.81 294 TRP A C 1
ATOM 2486 O O . TRP A 1 294 ? -6.236 -15.203 -0.803 1.00 98.81 294 TRP A O 1
ATOM 2496 N N . TYR A 1 295 ? -7.207 -13.427 -1.771 1.00 98.56 295 TYR A N 1
ATOM 2497 C CA . TYR A 1 295 ? -8.282 -14.170 -2.422 1.00 98.56 295 TYR A CA 1
ATOM 2498 C C . TYR A 1 295 ? -8.662 -13.532 -3.762 1.00 98.56 295 TYR A C 1
ATOM 2500 O O . TYR A 1 295 ? -8.474 -12.334 -3.976 1.00 98.56 295 TYR A O 1
ATOM 2508 N N . VAL A 1 296 ? -9.200 -14.343 -4.672 1.00 98.38 296 VAL A N 1
ATOM 2509 C CA . VAL A 1 296 ? -9.652 -13.890 -5.994 1.00 98.38 296 VAL A CA 1
ATOM 2510 C C . VAL A 1 296 ? -11.027 -13.231 -5.871 1.00 98.38 296 VAL A C 1
ATOM 2512 O O . VAL A 1 296 ? -11.901 -13.719 -5.154 1.00 98.38 296 VAL A O 1
ATOM 2515 N N . SER A 1 297 ? -11.215 -12.117 -6.576 1.00 98.19 297 SER A N 1
ATOM 2516 C CA . SER A 1 297 ? -12.479 -11.383 -6.672 1.00 98.19 297 SER A CA 1
ATOM 2517 C C . SER A 1 297 ? -12.998 -11.381 -8.116 1.00 98.19 297 SER A C 1
ATOM 2519 O O . SER A 1 297 ? -12.582 -12.179 -8.951 1.00 98.19 297 SER A O 1
ATOM 2521 N N . SER A 1 298 ? -13.965 -10.517 -8.416 1.00 98.31 298 SER A N 1
ATOM 2522 C CA . SER A 1 298 ? -14.602 -10.448 -9.732 1.00 98.31 298 SER A CA 1
ATOM 2523 C C . SER A 1 298 ? -13.606 -10.087 -10.838 1.00 98.31 298 SER A C 1
ATOM 2525 O O . SER A 1 298 ? -12.776 -9.190 -10.684 1.00 98.31 298 SER A O 1
ATOM 2527 N N . ASN A 1 299 ? -13.742 -10.747 -11.986 1.00 98.75 299 ASN A N 1
ATOM 2528 C CA . ASN A 1 299 ? -12.945 -10.456 -13.173 1.00 98.75 299 ASN A CA 1
ATOM 2529 C C . ASN A 1 299 ? -13.343 -9.114 -13.806 1.00 98.75 299 ASN A C 1
ATOM 2531 O O . ASN A 1 299 ? -14.515 -8.730 -13.809 1.00 98.75 299 ASN A O 1
ATOM 2535 N N . LEU A 1 300 ? -12.371 -8.425 -14.404 1.00 98.56 300 LEU A N 1
ATOM 2536 C CA . LEU A 1 300 ? -12.613 -7.306 -15.306 1.00 98.56 300 LEU A CA 1
ATOM 2537 C C . LEU A 1 300 ? -13.348 -7.795 -16.562 1.00 98.56 300 LEU A C 1
ATOM 2539 O O . LEU A 1 300 ? -13.042 -8.852 -17.107 1.00 98.56 300 LEU A O 1
ATOM 2543 N N . ASN A 1 301 ? -14.268 -6.978 -17.075 1.00 98.44 301 ASN A N 1
ATOM 2544 C CA . ASN A 1 301 ? -14.974 -7.283 -18.327 1.00 98.44 301 ASN A CA 1
ATOM 2545 C C . ASN A 1 301 ? -14.040 -7.290 -19.546 1.00 98.44 301 ASN A C 1
ATOM 2547 O O . ASN A 1 301 ? -14.288 -7.991 -20.521 1.00 98.44 301 ASN A O 1
ATOM 2551 N N . ILE A 1 302 ? -12.989 -6.471 -19.496 1.00 98.19 302 ILE A N 1
ATOM 2552 C CA . ILE A 1 302 ? -11.976 -6.345 -20.541 1.00 98.19 302 ILE A CA 1
ATOM 2553 C C . ILE A 1 302 ? -10.624 -6.557 -19.855 1.00 98.19 302 ILE A C 1
ATOM 2555 O O . ILE A 1 302 ? -10.361 -5.846 -18.881 1.00 98.19 302 ILE A O 1
ATOM 2559 N N . PRO A 1 303 ? -9.778 -7.504 -20.302 1.00 98.56 303 PRO A N 1
ATOM 2560 C CA . PRO A 1 303 ? -8.429 -7.657 -19.766 1.00 98.56 303 PRO A CA 1
ATOM 2561 C C . PRO A 1 303 ? -7.602 -6.413 -20.083 1.00 98.56 303 PRO A C 1
ATOM 2563 O O . PRO A 1 303 ? -7.729 -5.856 -21.169 1.00 98.56 303 PRO A O 1
ATOM 2566 N N . ARG A 1 304 ? -6.772 -5.943 -19.148 1.00 98.50 304 ARG A N 1
ATOM 2567 C CA . ARG A 1 304 ? -5.997 -4.701 -19.323 1.00 98.50 304 ARG A CA 1
ATOM 2568 C C . ARG A 1 304 ? -4.637 -4.799 -18.643 1.00 98.50 304 ARG A C 1
ATOM 2570 O O . ARG A 1 304 ? -4.520 -5.419 -17.594 1.00 98.50 304 ARG A O 1
ATOM 2577 N N . ARG A 1 305 ? -3.637 -4.116 -19.199 1.00 98.56 305 ARG A N 1
ATOM 2578 C CA . ARG A 1 305 ? -2.398 -3.695 -18.515 1.00 98.56 305 ARG A CA 1
ATOM 2579 C C . ARG A 1 305 ? -2.192 -2.190 -18.677 1.00 98.56 305 ARG A C 1
ATOM 2581 O O . ARG A 1 305 ? -2.820 -1.581 -19.543 1.00 98.56 305 ARG A O 1
ATOM 2588 N N . ASN A 1 306 ? -1.280 -1.600 -17.908 1.00 98.56 306 ASN A N 1
ATOM 2589 C CA . ASN A 1 306 ? -1.050 -0.151 -17.838 1.00 98.56 306 ASN A CA 1
ATOM 2590 C C . ASN A 1 306 ? -2.335 0.643 -17.530 1.00 98.56 306 ASN A C 1
ATOM 2592 O O . ASN A 1 306 ? -2.493 1.779 -17.970 1.00 98.56 306 ASN A O 1
ATOM 2596 N N . ASN A 1 307 ? -3.282 0.024 -16.826 1.00 98.62 307 ASN A N 1
ATOM 2597 C CA . ASN A 1 307 ? -4.535 0.639 -16.407 1.00 98.62 307 ASN A CA 1
ATOM 2598 C C . ASN A 1 307 ? -4.354 1.386 -15.081 1.00 98.62 307 ASN A C 1
ATOM 2600 O O . ASN A 1 307 ? -3.626 0.939 -14.197 1.00 98.62 307 ASN A O 1
ATOM 2604 N N . CYS A 1 308 ? -5.072 2.494 -14.911 1.00 98.69 308 CYS A N 1
ATOM 2605 C CA . CYS A 1 308 ? -5.137 3.205 -13.638 1.00 98.69 308 CYS A CA 1
ATOM 2606 C C . CYS A 1 308 ? -6.193 2.578 -12.721 1.00 98.69 308 CYS A C 1
ATOM 2608 O O . CYS A 1 308 ? -7.268 2.176 -13.179 1.00 98.69 308 CYS A O 1
ATOM 2610 N N . GLY A 1 309 ? -5.901 2.549 -11.421 1.00 98.56 309 GLY A N 1
ATOM 2611 C CA . GLY A 1 309 ? -6.844 2.206 -10.362 1.00 98.56 309 GLY A CA 1
ATOM 2612 C C . GLY A 1 309 ? -7.057 3.391 -9.424 1.00 98.56 309 GLY A C 1
ATOM 2613 O O . GLY A 1 309 ? -6.101 4.068 -9.055 1.00 98.56 309 GLY A O 1
ATOM 2614 N N . VAL A 1 310 ? -8.309 3.678 -9.065 1.00 98.69 310 VAL A N 1
ATOM 2615 C CA . VAL A 1 310 ? -8.634 4.726 -8.086 1.00 98.69 310 VAL A CA 1
ATOM 2616 C C . VAL A 1 310 ? -9.925 4.399 -7.342 1.00 98.69 310 VAL A C 1
ATOM 2618 O O . VAL A 1 310 ? -10.890 3.921 -7.939 1.00 98.69 310 VAL A O 1
ATOM 2621 N N . THR A 1 311 ? -9.960 4.684 -6.042 1.00 98.75 311 THR A N 1
ATOM 2622 C CA . THR A 1 311 ? -11.185 4.603 -5.237 1.00 98.75 311 THR A CA 1
ATOM 2623 C C . THR A 1 311 ? -11.872 5.962 -5.199 1.00 98.75 311 THR A C 1
ATOM 2625 O O . THR A 1 311 ? -11.245 6.972 -4.886 1.00 98.75 311 THR A O 1
ATOM 2628 N N . SER A 1 312 ? -13.172 5.999 -5.482 1.00 98.38 312 SER A N 1
ATOM 2629 C CA . SER A 1 312 ? -13.999 7.200 -5.360 1.00 98.38 312 SER A CA 1
ATOM 2630 C C . SER A 1 312 ? -15.425 6.826 -4.958 1.00 98.38 312 SER A C 1
ATOM 2632 O O . SER A 1 312 ? -16.014 5.906 -5.524 1.00 98.38 312 SER A O 1
ATOM 2634 N N . ASN A 1 313 ? -15.984 7.528 -3.966 1.00 97.12 313 ASN A N 1
ATOM 2635 C CA . ASN A 1 313 ? -17.365 7.355 -3.490 1.00 97.12 313 ASN A CA 1
ATOM 2636 C C . ASN A 1 313 ? -17.754 5.887 -3.209 1.00 97.12 313 ASN A C 1
ATOM 2638 O O . ASN A 1 313 ? -18.798 5.412 -3.655 1.00 97.12 313 ASN A O 1
ATOM 2642 N N . GLY A 1 314 ? -16.885 5.150 -2.506 1.00 95.62 314 GLY A N 1
ATOM 2643 C CA . GLY A 1 314 ? -17.131 3.752 -2.126 1.00 95.62 314 GLY A CA 1
ATOM 2644 C C . GLY A 1 314 ? -17.039 2.743 -3.277 1.00 95.62 314 GLY A C 1
ATOM 2645 O O . GLY A 1 314 ? -17.487 1.609 -3.128 1.00 95.62 314 GLY A O 1
ATOM 2646 N N . ARG A 1 315 ? -16.480 3.134 -4.428 1.00 98.06 315 ARG A N 1
ATOM 2647 C CA . ARG A 1 315 ? -16.275 2.263 -5.594 1.00 98.06 315 ARG A CA 1
ATOM 2648 C C . ARG A 1 315 ? -14.841 2.347 -6.096 1.00 98.06 315 ARG A C 1
ATOM 2650 O O . ARG A 1 315 ? -14.202 3.390 -5.979 1.00 98.06 315 ARG A O 1
ATOM 2657 N N . ILE A 1 316 ? -14.368 1.258 -6.694 1.00 98.75 316 ILE A N 1
ATOM 2658 C CA . ILE A 1 316 ? -13.088 1.204 -7.404 1.00 98.75 316 ILE A CA 1
ATOM 2659 C C . ILE A 1 316 ? -13.347 1.405 -8.897 1.00 98.75 316 ILE A C 1
ATOM 2661 O O . ILE A 1 316 ? -14.241 0.781 -9.468 1.00 98.75 316 ILE A O 1
ATOM 2665 N N . TYR A 1 317 ? -12.545 2.259 -9.527 1.00 98.62 317 TYR A N 1
ATOM 2666 C CA . TYR A 1 317 ? -12.575 2.520 -10.961 1.00 98.62 317 TYR A CA 1
ATOM 2667 C C . TYR A 1 317 ? -11.287 2.014 -11.610 1.00 98.62 317 TYR A C 1
ATOM 2669 O O . TYR A 1 317 ? -10.188 2.354 -11.171 1.00 98.62 317 TYR A O 1
ATOM 2677 N N . CYS A 1 318 ? -11.439 1.234 -12.682 1.00 98.62 318 CYS A N 1
ATOM 2678 C CA . CYS A 1 318 ? -10.354 0.805 -13.560 1.00 98.62 318 CYS A CA 1
ATOM 2679 C C . CYS A 1 318 ? -10.417 1.608 -14.867 1.00 98.62 318 CYS A C 1
ATOM 2681 O O . CYS A 1 318 ? -11.371 1.474 -15.634 1.00 98.62 318 CYS A O 1
ATOM 2683 N N . ILE A 1 319 ? -9.402 2.427 -15.144 1.00 98.69 319 ILE A N 1
ATOM 2684 C CA . ILE A 1 319 ? -9.452 3.454 -16.198 1.00 98.69 319 ILE A CA 1
ATOM 2685 C C . ILE A 1 319 ? -8.306 3.257 -17.196 1.00 98.69 319 ILE A C 1
ATOM 2687 O O . ILE A 1 319 ? -7.159 3.088 -16.790 1.00 98.69 319 ILE A O 1
ATOM 2691 N N . GLY A 1 320 ? -8.627 3.319 -18.493 1.00 98.25 320 GLY A N 1
ATOM 2692 C CA . GLY A 1 320 ? -7.661 3.242 -19.597 1.00 98.25 320 GLY A CA 1
ATOM 2693 C C . GLY A 1 320 ? -6.810 1.965 -19.651 1.00 98.25 320 GLY A C 1
ATOM 2694 O O . GLY A 1 320 ? -7.100 0.966 -18.992 1.00 98.25 320 GLY A O 1
ATOM 2695 N N . GLY A 1 321 ? -5.741 2.005 -20.439 1.00 98.38 321 GLY A N 1
ATOM 2696 C CA . GLY A 1 321 ? -4.739 0.940 -20.528 1.00 98.38 321 GLY A CA 1
ATOM 2697 C C . GLY A 1 321 ? -4.715 0.266 -21.898 1.00 98.38 321 GLY A C 1
ATOM 2698 O O . GLY A 1 321 ? -5.116 0.849 -22.900 1.00 98.38 321 GLY A O 1
ATOM 2699 N N . TYR A 1 322 ? -4.211 -0.964 -21.943 1.00 98.62 322 TYR A N 1
ATOM 2700 C CA . TYR A 1 322 ? -4.019 -1.750 -23.164 1.00 98.62 322 TYR A CA 1
ATOM 2701 C C . TYR A 1 322 ? -4.582 -3.161 -22.992 1.00 98.62 322 TYR A C 1
ATOM 2703 O O . TYR A 1 322 ? -4.224 -3.833 -22.024 1.00 98.62 322 TYR A O 1
ATOM 2711 N N . ASP A 1 323 ? -5.412 -3.626 -23.927 1.00 98.06 323 ASP A N 1
ATOM 2712 C CA . ASP A 1 323 ? -6.132 -4.910 -23.814 1.00 98.06 323 ASP A CA 1
ATOM 2713 C C . ASP A 1 323 ? -5.389 -6.143 -24.343 1.00 98.06 323 ASP A C 1
ATOM 2715 O O . ASP A 1 323 ? -5.917 -7.253 -24.347 1.00 98.06 323 ASP A O 1
ATOM 2719 N N . GLY A 1 324 ? -4.149 -5.965 -24.798 1.00 96.56 324 GLY A N 1
ATOM 2720 C CA . GLY A 1 324 ? -3.385 -7.004 -25.491 1.00 96.56 324 GLY A CA 1
ATOM 2721 C C . GLY A 1 324 ? -3.322 -6.800 -27.006 1.00 96.56 324 GLY A C 1
ATOM 2722 O O . GLY A 1 324 ? -2.445 -7.393 -27.640 1.00 96.56 324 GLY A O 1
ATOM 2723 N N . SER A 1 325 ? -4.183 -5.933 -27.551 1.00 97.38 325 SER A N 1
ATOM 2724 C CA . SER A 1 325 ? -4.253 -5.563 -28.968 1.00 97.38 325 SER A CA 1
ATOM 2725 C C . SER A 1 325 ? -4.244 -4.044 -29.190 1.00 97.38 325 SER A C 1
ATOM 2727 O O . SER A 1 325 ? -3.430 -3.566 -29.980 1.00 97.38 325 SER A O 1
ATOM 2729 N N . SER A 1 326 ? -5.077 -3.281 -28.475 1.00 96.19 326 SER A N 1
ATOM 2730 C CA . SER A 1 326 ? -5.297 -1.837 -28.660 1.00 96.19 326 SER A CA 1
ATOM 2731 C C . SER A 1 326 ? -5.285 -1.051 -27.340 1.00 96.19 326 SER A C 1
ATOM 2733 O O . SER A 1 326 ? -5.470 -1.607 -26.257 1.00 96.19 326 SER A O 1
ATOM 2735 N N . ILE A 1 327 ? -5.033 0.262 -27.434 1.00 94.56 327 ILE A N 1
ATOM 2736 C CA . ILE A 1 327 ? -5.178 1.205 -26.312 1.00 94.56 327 ILE A CA 1
ATOM 2737 C C . ILE A 1 327 ? -6.667 1.523 -26.134 1.00 94.56 327 ILE A C 1
ATOM 2739 O O . ILE A 1 327 ? -7.362 1.725 -27.130 1.00 94.56 327 ILE A O 1
ATOM 2743 N N . ILE A 1 328 ? -7.128 1.573 -24.882 1.00 89.88 328 ILE A N 1
ATOM 2744 C CA . ILE A 1 328 ? -8.520 1.858 -24.498 1.00 89.88 328 ILE A CA 1
ATOM 2745 C C . ILE A 1 328 ? -8.633 3.205 -23.796 1.00 89.88 328 ILE A C 1
ATOM 2747 O O . ILE A 1 328 ? -7.791 3.466 -22.903 1.00 89.88 328 ILE A O 1
#

pLDDT: mean 91.47, std 10.64, range [41.06, 98.88]

Organism: Plasmodium falciparum (NCBI:txid5833)

Secondary structure (DSSP, 8-state):
-HHHHHHHHHHHHHHHHHHHHHHHHHHHHHHHHHHHHHHHHHHHHHHHHHHHHHHHHHHHHHHHHHHHHHHHHHHHHHHHHHHHHHHHHHHHHHHHHHHHHHHHHHHHHHHHHHHHHHHHGGG---EEEEEETTEEEEEEHHHHTSSTT-HHHHHHTTSS---B-TTS-EEE-S-HHHHHHHHHHHH-TTS----SSHHHHHHHHHHHHHHT--SSSS---EEEEEE-SSSEEEEEEEEETTTTEEEEEPPPSS--BS-EEEEETTEEEEE--B-SS-SSB--EEEEETTTTEEEE-PPPSS-BBS-EEEEETTEEEEE--B-SSSB-

Foldseek 3Di:
DVVVVVVVVVVVVVVVVVVVVVVVVVVVVVVVVVVVVVVVVVVVVVVVVVVVVVVVVVVVVVVVVVVVVVVVVVVVVVVVVVVVVVVVVVVVVVVVVVVVVVVVVVVVVVVVVVVVVVVVCVVQQPFAWAAELNDTDTDGLCLQCVDPPFQSNVQVVPVDDFDADPVRHGYHDHDPVLVVQVSVCSVPLVDAAAAPDPVRLLVNLVVCVNRVHDSDPDDWDKDAWADPPDATDQWMWIQDPVVRDIDTADGEDDRFHQWAWEAASNKIKTAWGDGDVGPFFFWIWIARPSNRDIDTDDGHPATFGNWYWYDDPRDIDTHWGQRSDDTD